Protein AF-A0A843EPX3-F1 (afdb_monomer)

Radius of gyration: 26.05 Å; Cα contacts (8 Å, |Δi|>4): 616; chains: 1; bounding box: 85×59×82 Å

Solvent-accessible surface area (backbone atoms only — not comparable to full-atom values): 20727 Å² total; per-residue (Å²): 136,85,63,71,72,57,60,55,54,51,54,54,52,54,56,50,52,57,52,54,56,54,53,55,53,53,50,57,56,46,57,57,50,53,59,60,54,66,73,69,65,86,78,74,81,94,79,85,84,82,74,83,90,87,85,84,89,79,93,76,90,78,86,88,81,89,80,85,94,83,79,76,95,68,82,78,74,83,74,76,53,35,55,65,48,80,72,44,77,45,78,81,47,105,50,37,37,38,38,33,73,46,58,82,49,70,61,50,38,24,30,30,55,82,57,50,87,51,47,95,88,37,51,69,66,85,65,71,44,78,43,49,62,75,41,26,39,19,35,32,29,32,29,79,88,65,38,56,28,71,74,43,68,46,70,63,60,74,37,70,61,100,44,30,39,29,35,55,35,64,33,29,28,78,85,40,84,53,22,40,34,37,36,26,32,41,38,70,90,36,41,65,51,38,50,20,38,54,51,36,44,66,73,39,28,89,77,35,73,27,17,36,38,40,38,41,39,44,62,75,42,57,75,91,37,68,72,56,20,33,50,50,17,32,53,50,43,32,73,46,42,65,77,49,52,66,78,63,54,40,68,38,33,37,42,54,46,47,35,69,21,67,83,70,70,44,95,55,54,32,27,38,28,71,62,41,53,90,86,34,86,89,33,62,55,54,73,64,44,52,53,51,37,52,50,50,50,58,49,30,36,71,60,32,72,86,42,41,84,49,76,71,87,81,70,74,63,44,70,44,44,52,40,60,46,20,47,70,59,35,31,30,34,37,39,38,31,40,61,84,53,51,70,70,55,35,32,53,51,28,44,46,49,54,54,19,64,56,64,53,62,89,71,131

Sequence (364 aa):
MFNKKYFVLILIILSLFCLIASVSAANSDLDDNLNKLSANESSVQSSHPIEKDTNQVDNASAANQNADDNSKNSGAVIRKAPKVWINKMVEKSDKKLVIKLKSDQKGKIYYSTNGKKPTVNSKKYTSPITLTSNKVLKFFAVSKDGSKSKVHTYKRILGKTSKGYVEKLYFGNLSSTKTIALIVGVHVQESGMHQAIHKGLVKKNKDLNRKFVLYYIHVLKDTGSYSKSRMNGQILGNKCIIKDIAKEKPEITTDIHETSYKISGYKYPRFIHMISNKHIKSVKISKQDHKKSSLYLKRLLKLAPHIHRYDPQLGSSPAYITVPIANKGMVSYIYETESNYSQKTKQSYADKYIKALDKVSLSI

Mean predicted aligned error: 12.61 Å

Nearest PDB structures (foldseek):
  8ayr-assembly2_B  TM=8.885E-01  e=1.586E-02  Akkermansia muciniphila
  6q63-assembly3_C  TM=6.814E-01  e=4.080E-03  Bacteroides thetaiotaomicron
  3fha-assembly2_C  TM=4.706E-01  e=4.591E-01  Glutamicibacter protophormiae
  3trd-assembly1_A  TM=3.922E-01  e=1.329E-01  Coxiella burnetii
  3g02-assembly1_A  TM=2.455E-01  e=5.167E-01  Aspergillus niger

pLDDT: mean 81.35, std 24.67, range [24.91, 98.75]

Structure (mmCIF, N/CA/C/O backbone):
data_AF-A0A843EPX3-F1
#
_entry.id   AF-A0A843EPX3-F1
#
loop_
_atom_site.group_PDB
_atom_site.id
_atom_site.type_symbol
_atom_site.label_atom_id
_atom_site.label_alt_id
_atom_site.label_comp_id
_atom_site.label_asym_id
_atom_site.label_entity_id
_atom_site.label_seq_id
_atom_site.pdbx_PDB_ins_code
_atom_site.Cartn_x
_atom_site.Cartn_y
_atom_site.Cartn_z
_atom_site.occupancy
_atom_site.B_iso_or_equiv
_atom_site.auth_seq_id
_atom_site.auth_comp_id
_atom_site.auth_asym_id
_atom_site.auth_atom_id
_atom_site.pdbx_PDB_model_num
ATOM 1 N N . MET A 1 1 ? 61.639 -11.414 -4.345 1.00 42.56 1 MET A N 1
ATOM 2 C CA . MET A 1 1 ? 60.575 -10.456 -4.731 1.00 42.56 1 MET A CA 1
ATOM 3 C C . MET A 1 1 ? 59.252 -11.204 -4.874 1.00 42.56 1 MET A C 1
ATOM 5 O O . MET A 1 1 ? 59.044 -11.872 -5.877 1.00 42.56 1 MET A O 1
ATOM 9 N N . PHE A 1 2 ? 58.380 -11.146 -3.863 1.00 40.25 2 PHE A N 1
ATOM 10 C CA . PHE A 1 2 ? 57.038 -11.737 -3.939 1.00 40.25 2 PHE A CA 1
ATOM 11 C C . PHE A 1 2 ? 56.123 -10.842 -4.783 1.00 40.25 2 PHE A C 1
ATOM 13 O O . PHE A 1 2 ? 55.998 -9.640 -4.546 1.00 40.25 2 PHE A O 1
ATOM 20 N N . ASN A 1 3 ? 55.528 -11.424 -5.819 1.00 46.34 3 ASN A N 1
ATOM 21 C CA . ASN A 1 3 ? 54.855 -10.697 -6.886 1.00 46.34 3 ASN A CA 1
ATOM 22 C C . ASN A 1 3 ? 53.444 -10.257 -6.433 1.00 46.34 3 ASN A C 1
ATOM 24 O O . ASN A 1 3 ? 52.543 -11.084 -6.287 1.00 46.34 3 ASN A O 1
ATOM 28 N N . LYS A 1 4 ? 53.252 -8.945 -6.201 1.00 45.47 4 LYS A N 1
ATOM 29 C CA . LYS A 1 4 ? 52.030 -8.313 -5.639 1.00 45.47 4 LYS A CA 1
ATOM 30 C C . LYS A 1 4 ? 50.716 -8.708 -6.336 1.00 45.47 4 LYS A C 1
ATOM 32 O O . LYS A 1 4 ? 49.659 -8.619 -5.719 1.00 45.47 4 LYS A O 1
ATOM 37 N N . LYS A 1 5 ? 50.759 -9.179 -7.588 1.00 45.09 5 LYS A N 1
ATOM 38 C CA . LYS A 1 5 ? 49.570 -9.631 -8.334 1.00 45.09 5 LYS A CA 1
ATOM 39 C C . LYS A 1 5 ? 48.966 -10.938 -7.794 1.00 45.09 5 LYS A C 1
ATOM 41 O O . LYS A 1 5 ? 47.749 -11.090 -7.837 1.00 45.09 5 LYS A O 1
ATOM 46 N N . TYR A 1 6 ? 49.773 -11.837 -7.226 1.00 46.19 6 TYR A N 1
ATOM 47 C CA . TYR A 1 6 ? 49.281 -13.114 -6.686 1.00 46.19 6 TYR A CA 1
ATOM 48 C C . TYR A 1 6 ? 48.637 -12.964 -5.300 1.00 46.19 6 TYR A C 1
ATOM 50 O O . TYR A 1 6 ? 47.689 -13.675 -4.981 1.00 46.19 6 TYR A O 1
ATOM 58 N N . PHE A 1 7 ? 49.072 -11.979 -4.509 1.00 46.31 7 PHE A N 1
ATOM 59 C CA . PHE A 1 7 ? 48.503 -11.700 -3.187 1.00 46.31 7 PHE A CA 1
ATOM 60 C C . PHE A 1 7 ? 47.069 -11.141 -3.270 1.00 46.31 7 PHE A C 1
ATOM 62 O O . PHE A 1 7 ? 46.201 -11.517 -2.486 1.00 46.31 7 PHE A O 1
ATOM 69 N N . VAL A 1 8 ? 46.788 -10.305 -4.278 1.00 51.31 8 VAL A N 1
ATOM 70 C CA . VAL A 1 8 ? 45.439 -9.761 -4.525 1.00 51.31 8 VAL A CA 1
ATOM 71 C C . VAL A 1 8 ? 44.481 -10.844 -5.038 1.00 51.31 8 VAL A C 1
ATOM 73 O O . VAL A 1 8 ? 43.319 -10.868 -4.640 1.00 51.31 8 VAL A O 1
ATOM 76 N N . LEU A 1 9 ? 44.962 -11.785 -5.858 1.00 40.22 9 LEU A N 1
ATOM 77 C CA . LEU A 1 9 ? 44.140 -12.887 -6.370 1.00 40.22 9 LEU A CA 1
ATOM 78 C C . LEU A 1 9 ? 43.744 -13.879 -5.258 1.00 40.22 9 LEU A C 1
ATOM 80 O O . LEU A 1 9 ? 42.599 -14.322 -5.212 1.00 40.22 9 LEU A O 1
ATOM 84 N N . ILE A 1 10 ? 44.650 -14.159 -4.313 1.00 46.56 10 ILE A N 1
ATOM 85 C CA . ILE A 1 10 ? 44.381 -15.028 -3.153 1.00 46.56 10 ILE A CA 1
ATOM 86 C C . ILE A 1 10 ? 43.366 -14.384 -2.188 1.00 46.56 10 ILE A C 1
ATOM 88 O O . ILE A 1 10 ? 42.479 -15.075 -1.690 1.00 46.56 10 ILE A O 1
ATOM 92 N N . LEU A 1 11 ? 43.408 -13.060 -1.990 1.00 41.56 11 LEU A N 1
ATOM 93 C CA . LEU A 1 11 ? 42.421 -12.329 -1.175 1.00 41.56 11 LEU A CA 1
ATOM 94 C C . LEU A 1 11 ? 41.017 -12.286 -1.814 1.00 41.56 11 LEU A C 1
ATOM 96 O O . LEU A 1 11 ? 40.003 -12.339 -1.110 1.00 41.56 11 LEU A O 1
ATOM 100 N N . ILE A 1 12 ? 40.931 -12.241 -3.147 1.00 47.97 12 ILE A N 1
ATOM 101 C CA . ILE A 1 12 ? 39.651 -12.308 -3.872 1.00 47.97 12 ILE A CA 1
ATOM 102 C C . ILE A 1 12 ? 39.055 -13.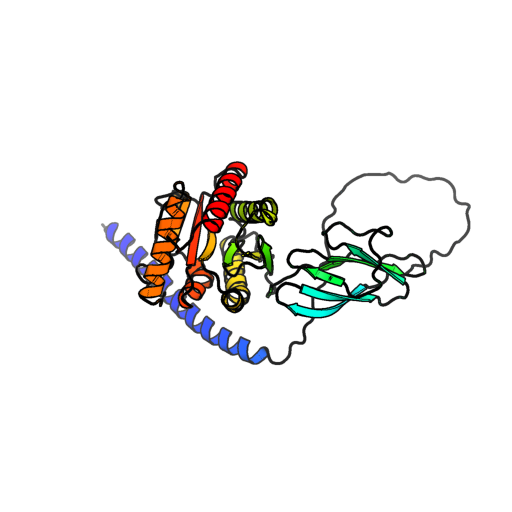725 -3.800 1.00 47.97 12 ILE A C 1
ATOM 104 O O . ILE A 1 12 ? 37.850 -13.872 -3.610 1.00 47.97 12 ILE A O 1
ATOM 108 N N . ILE A 1 13 ? 39.880 -14.775 -3.864 1.00 43.47 13 ILE A N 1
ATOM 109 C CA . ILE A 1 13 ? 39.411 -16.166 -3.750 1.00 43.47 13 ILE A CA 1
ATOM 110 C C . ILE A 1 13 ? 38.980 -16.499 -2.307 1.00 43.47 13 ILE A C 1
ATOM 112 O O . ILE A 1 13 ? 37.937 -17.130 -2.124 1.00 43.47 13 ILE A O 1
ATOM 116 N N . LEU A 1 14 ? 39.689 -16.010 -1.278 1.00 36.47 14 LEU A N 1
ATOM 117 C CA . LEU A 1 14 ? 39.287 -16.196 0.128 1.00 36.47 14 LEU A CA 1
ATOM 118 C C . LEU A 1 14 ? 37.977 -15.463 0.478 1.00 36.47 14 LEU A C 1
ATOM 120 O O . LEU A 1 14 ? 37.147 -16.002 1.210 1.00 36.47 14 LEU A O 1
ATOM 124 N N . SER A 1 15 ? 37.748 -14.262 -0.067 1.00 42.84 15 SER A N 1
ATOM 125 C CA . SER A 1 15 ? 36.490 -13.525 0.150 1.00 42.84 15 SER A CA 1
ATOM 126 C C . SER A 1 15 ? 35.296 -14.144 -0.589 1.00 42.84 15 SER A C 1
ATOM 128 O O . SER A 1 15 ? 34.176 -14.105 -0.075 1.00 42.84 15 SER A O 1
ATOM 130 N N . LEU A 1 16 ? 35.527 -14.794 -1.736 1.00 35.41 16 LEU A N 1
ATOM 131 C CA . LEU A 1 16 ? 34.498 -15.539 -2.465 1.00 35.41 16 LEU A CA 1
ATOM 132 C C . LEU A 1 16 ? 34.124 -16.856 -1.754 1.00 35.41 16 LEU A C 1
ATOM 134 O O . LEU A 1 16 ? 32.944 -17.201 -1.704 1.00 35.41 16 LEU A O 1
ATOM 138 N N . PHE A 1 17 ? 35.085 -17.546 -1.125 1.00 36.53 17 PHE A N 1
ATOM 139 C CA . PHE A 1 17 ? 34.820 -18.754 -0.324 1.00 36.53 17 PHE A CA 1
ATOM 140 C C . PHE A 1 17 ? 34.057 -18.461 0.982 1.00 36.53 17 PHE A C 1
ATOM 142 O O . PHE A 1 17 ? 33.136 -19.205 1.327 1.00 36.53 17 PHE A O 1
ATOM 149 N N . CYS A 1 18 ? 34.336 -17.338 1.658 1.00 37.22 18 CYS A N 1
ATOM 150 C CA . CYS A 1 18 ? 33.543 -16.897 2.817 1.00 37.22 18 CYS A CA 1
ATOM 151 C C . CYS A 1 18 ? 32.085 -16.551 2.459 1.00 37.22 18 CYS A C 1
ATOM 153 O O . CYS A 1 18 ? 31.189 -16.715 3.292 1.00 37.22 18 CYS A O 1
ATOM 155 N N . LEU A 1 19 ? 31.818 -16.113 1.222 1.00 34.09 19 LEU A N 1
ATOM 156 C CA . LEU A 1 19 ? 30.465 -15.801 0.751 1.00 34.09 19 LEU A CA 1
ATOM 157 C C . LEU A 1 19 ? 29.644 -17.067 0.441 1.00 34.09 19 LEU A C 1
ATOM 159 O O . LEU A 1 19 ? 28.440 -17.097 0.676 1.00 34.09 19 LEU A O 1
ATOM 163 N N . ILE A 1 20 ? 30.283 -18.130 -0.054 1.00 35.62 20 ILE A N 1
ATOM 164 C CA . ILE A 1 20 ? 29.594 -19.387 -0.394 1.00 35.62 20 ILE A CA 1
ATOM 165 C C . ILE A 1 20 ? 29.251 -20.183 0.878 1.00 35.62 20 ILE A C 1
ATOM 167 O O . ILE A 1 20 ? 28.140 -20.706 0.991 1.00 35.62 20 ILE A O 1
ATOM 171 N N . ALA A 1 21 ? 30.142 -20.200 1.877 1.00 34.62 21 ALA A N 1
ATOM 172 C CA . ALA A 1 21 ? 29.886 -20.867 3.158 1.00 34.62 21 ALA A CA 1
ATOM 173 C C . ALA A 1 21 ? 28.748 -20.204 3.964 1.00 34.62 21 ALA A C 1
ATOM 175 O O . ALA A 1 21 ? 27.940 -20.894 4.585 1.00 34.62 21 ALA A O 1
ATOM 176 N N . SER A 1 22 ? 28.620 -18.873 3.900 1.00 37.53 22 SER A N 1
ATOM 177 C CA . SER A 1 22 ? 27.552 -18.134 4.593 1.00 37.53 22 SER A CA 1
ATOM 178 C C . SER A 1 22 ? 26.183 -18.236 3.901 1.00 37.53 22 SER A C 1
ATOM 180 O O . SER A 1 22 ? 25.159 -18.206 4.580 1.00 37.53 22 SER A O 1
ATOM 182 N N . VAL A 1 23 ? 26.136 -18.441 2.578 1.00 36.12 23 VAL A N 1
ATOM 183 C CA . VAL A 1 23 ? 24.883 -18.718 1.846 1.00 36.12 23 VAL A CA 1
ATOM 184 C C . VAL A 1 23 ? 24.379 -20.145 2.101 1.00 36.12 23 VAL A C 1
ATOM 186 O O . VAL A 1 23 ? 23.172 -20.347 2.224 1.00 36.12 23 VAL A O 1
ATOM 189 N N . SER A 1 24 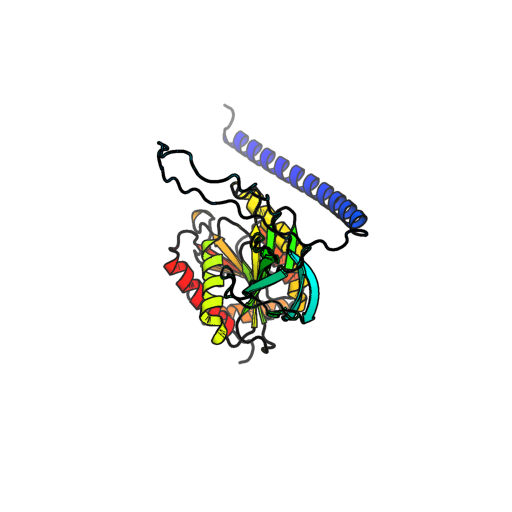? 25.278 -21.128 2.234 1.00 35.56 24 SER A N 1
ATOM 190 C CA . SER A 1 24 ? 24.889 -22.514 2.535 1.00 35.56 24 SER A CA 1
ATOM 191 C C . SER A 1 24 ? 24.347 -22.674 3.961 1.00 35.56 24 SER A C 1
ATOM 193 O O . SER A 1 24 ? 23.340 -23.352 4.140 1.00 35.56 24 SER A O 1
ATOM 195 N N . ALA A 1 25 ? 24.958 -22.011 4.951 1.00 35.84 25 ALA A N 1
ATOM 196 C CA . ALA A 1 25 ? 24.476 -22.021 6.337 1.00 35.84 25 ALA A CA 1
ATOM 197 C C . ALA A 1 25 ? 23.148 -21.254 6.507 1.00 35.84 25 ALA A C 1
ATOM 199 O O . ALA A 1 25 ? 22.253 -21.699 7.220 1.00 35.84 25 ALA A O 1
ATOM 200 N N . ALA A 1 26 ? 22.966 -20.139 5.786 1.00 38.50 26 ALA A N 1
ATOM 201 C CA . ALA A 1 26 ? 21.712 -19.386 5.819 1.00 38.50 26 ALA A CA 1
ATOM 202 C C . ALA A 1 26 ? 20.521 -20.176 5.242 1.00 38.50 26 ALA A C 1
ATOM 204 O O . ALA A 1 26 ? 19.400 -19.997 5.712 1.00 38.50 26 ALA A O 1
ATOM 205 N N . ASN A 1 27 ? 20.746 -21.046 4.249 1.00 35.03 27 ASN A N 1
ATOM 206 C CA . ASN A 1 27 ? 19.690 -21.880 3.666 1.00 35.03 27 ASN A CA 1
ATOM 207 C C . ASN A 1 27 ? 19.286 -23.054 4.575 1.00 35.03 27 ASN A C 1
ATOM 209 O O . ASN A 1 27 ? 18.093 -23.324 4.683 1.00 35.03 27 ASN A O 1
ATOM 213 N N . SER A 1 28 ? 20.229 -23.702 5.272 1.00 35.81 28 SER A N 1
ATOM 214 C CA . SER A 1 28 ? 19.892 -24.754 6.248 1.00 35.81 28 SER A CA 1
ATOM 215 C C . SER A 1 28 ? 19.152 -24.194 7.468 1.00 35.81 28 SER A C 1
ATOM 217 O O . SER A 1 28 ? 18.178 -24.788 7.923 1.00 35.81 28 SER A O 1
ATOM 219 N N . ASP A 1 29 ? 19.527 -22.997 7.931 1.00 36.25 29 ASP A N 1
ATOM 220 C CA . ASP A 1 29 ? 18.834 -22.313 9.032 1.00 36.25 29 ASP A CA 1
ATOM 221 C C . ASP A 1 29 ? 17.443 -21.782 8.632 1.00 36.25 29 ASP A C 1
ATOM 223 O O . ASP A 1 29 ? 16.583 -21.568 9.493 1.00 36.25 29 ASP A O 1
ATOM 227 N N . LEU A 1 30 ? 17.198 -21.545 7.336 1.00 39.75 30 LEU A N 1
ATOM 228 C CA . LEU A 1 30 ? 15.897 -21.124 6.802 1.00 39.75 30 LEU A CA 1
ATOM 229 C C . LEU A 1 30 ? 14.885 -22.276 6.814 1.00 39.75 30 LEU A C 1
ATOM 231 O O . LEU A 1 30 ? 13.760 -22.071 7.275 1.00 39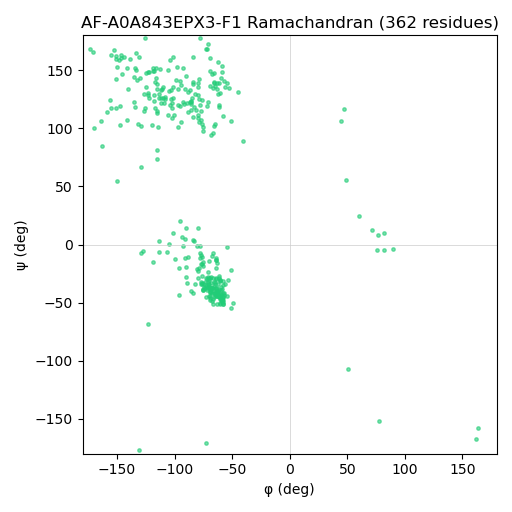.75 30 LEU A O 1
ATOM 235 N N . ASP A 1 31 ? 15.281 -23.471 6.372 1.00 37.09 31 ASP A N 1
ATOM 236 C CA . ASP A 1 31 ? 14.387 -24.635 6.315 1.00 37.09 31 ASP A CA 1
ATOM 237 C C . ASP A 1 31 ? 14.022 -25.151 7.723 1.00 37.09 31 ASP A C 1
ATOM 239 O O . ASP A 1 31 ? 12.849 -25.431 7.999 1.00 37.09 31 ASP A O 1
ATOM 243 N N . ASP A 1 32 ? 14.971 -25.145 8.666 1.00 34.81 32 ASP A N 1
ATOM 244 C CA . ASP A 1 32 ? 14.719 -25.539 10.061 1.00 34.81 32 ASP A CA 1
ATOM 245 C C . ASP A 1 32 ? 13.850 -24.528 10.831 1.00 34.81 32 ASP A C 1
ATOM 247 O O . ASP A 1 32 ? 13.010 -24.914 11.657 1.00 34.81 32 ASP A O 1
ATOM 251 N N . ASN A 1 33 ? 13.982 -23.226 10.548 1.00 36.16 33 ASN A N 1
ATOM 252 C CA . ASN A 1 33 ? 13.126 -22.204 11.161 1.00 36.16 33 ASN A CA 1
ATOM 253 C C . ASN A 1 33 ? 11.714 -22.166 10.558 1.00 36.16 33 ASN A C 1
ATOM 255 O O . ASN A 1 33 ? 10.755 -21.896 11.288 1.00 36.16 33 ASN A O 1
ATOM 259 N N . LEU A 1 34 ? 11.551 -22.458 9.261 1.00 34.31 34 LEU A N 1
ATOM 260 C CA . LEU A 1 34 ? 10.230 -22.562 8.629 1.00 34.31 34 LEU A CA 1
ATOM 261 C C . LEU A 1 34 ? 9.414 -23.733 9.202 1.00 34.31 34 LEU A C 1
ATOM 263 O O . LEU A 1 34 ? 8.233 -23.545 9.506 1.00 34.31 34 LEU A O 1
ATOM 267 N N . ASN A 1 35 ? 10.050 -24.886 9.436 1.00 32.72 35 ASN A N 1
ATOM 268 C CA . ASN A 1 35 ? 9.392 -26.072 10.000 1.00 32.72 35 ASN A CA 1
ATOM 269 C C . ASN A 1 35 ? 9.033 -25.916 11.492 1.00 32.72 35 ASN A C 1
ATOM 271 O O . ASN A 1 35 ? 7.978 -26.380 11.932 1.00 32.72 35 ASN A O 1
ATOM 275 N N . LYS A 1 36 ? 9.846 -25.195 12.280 1.00 33.25 36 LYS A N 1
ATOM 276 C CA . LYS A 1 36 ? 9.526 -24.885 13.690 1.00 33.25 36 LYS A CA 1
ATOM 277 C C . LYS A 1 36 ? 8.415 -23.840 13.849 1.00 33.25 36 LYS A C 1
ATOM 279 O O . LYS A 1 36 ? 7.682 -23.876 14.837 1.00 33.25 36 LYS A O 1
ATOM 284 N N . LEU A 1 37 ? 8.248 -22.926 12.890 1.00 36.22 37 LEU A N 1
ATOM 285 C CA . LEU A 1 37 ? 7.183 -21.913 12.917 1.00 36.22 37 LEU A CA 1
ATOM 286 C C . LEU A 1 37 ? 5.809 -22.478 12.524 1.00 36.22 37 LEU A C 1
ATOM 288 O O . LEU A 1 37 ? 4.806 -22.027 13.075 1.00 36.22 37 LEU A O 1
ATOM 292 N N . SER A 1 38 ? 5.738 -23.475 11.633 1.00 33.12 38 SER A N 1
ATOM 293 C CA . SER A 1 38 ? 4.464 -24.110 11.254 1.00 33.12 38 SER A CA 1
ATOM 294 C C . SER A 1 38 ? 3.850 -24.966 12.364 1.00 33.12 38 SER A C 1
ATOM 296 O O . SER A 1 38 ? 2.628 -25.072 12.434 1.00 33.12 38 SER A O 1
ATOM 298 N N . ALA A 1 39 ? 4.668 -25.540 13.253 1.00 29.33 39 ALA A N 1
ATOM 299 C CA . ALA A 1 39 ? 4.191 -26.392 14.347 1.00 29.33 39 ALA A CA 1
ATOM 300 C C . ALA A 1 39 ? 3.548 -25.608 15.513 1.00 29.33 39 ALA A C 1
ATOM 302 O O . ALA A 1 39 ? 2.785 -26.183 16.283 1.00 29.33 39 ALA A O 1
ATOM 303 N N . ASN A 1 40 ? 3.808 -24.298 15.627 1.00 29.03 40 ASN A N 1
ATOM 304 C CA . ASN A 1 40 ? 3.375 -23.465 16.760 1.00 29.03 40 ASN A CA 1
ATOM 305 C C . ASN A 1 40 ? 2.179 -22.531 16.455 1.00 29.03 40 ASN A C 1
ATOM 307 O O . ASN A 1 40 ? 1.756 -21.773 17.327 1.00 29.03 40 ASN A O 1
ATOM 311 N N . GLU A 1 41 ? 1.621 -22.545 15.235 1.00 35.38 41 GLU A N 1
ATOM 312 C CA . GLU A 1 41 ? 0.504 -21.658 14.837 1.00 35.38 41 GLU A CA 1
ATOM 313 C C . GLU A 1 41 ? -0.905 -22.254 15.071 1.00 35.38 41 GLU A C 1
ATOM 315 O O . GLU A 1 41 ? -1.901 -21.598 14.763 1.00 35.38 41 GLU A O 1
ATOM 320 N N . SER A 1 42 ? -1.041 -23.442 15.677 1.00 26.41 42 SER A N 1
ATOM 321 C CA . SER A 1 42 ? -2.357 -24.056 15.941 1.00 26.41 42 SER A CA 1
ATOM 322 C C . SER A 1 42 ? -3.124 -23.477 17.145 1.00 26.41 42 SER A C 1
ATOM 324 O O . SER A 1 42 ? -4.268 -23.868 17.369 1.00 26.41 42 SER A O 1
ATOM 326 N N . SER A 1 43 ? -2.582 -22.506 17.897 1.00 27.20 43 SER A N 1
ATOM 327 C CA . SER A 1 43 ? -3.255 -22.007 19.113 1.00 27.20 43 SER A CA 1
ATOM 328 C C . SER A 1 43 ? -3.001 -20.533 19.476 1.00 27.20 43 SER A C 1
ATOM 330 O O . SER A 1 43 ? -2.610 -20.234 20.605 1.00 27.20 43 SER A O 1
ATOM 332 N N . VAL A 1 44 ? -3.250 -19.566 18.577 1.00 26.09 44 VAL A N 1
ATOM 333 C CA . VAL A 1 44 ? -3.262 -18.138 18.977 1.00 26.09 44 VAL A CA 1
ATOM 334 C C . VAL A 1 44 ? -4.521 -17.407 18.510 1.00 26.09 44 VAL A C 1
ATOM 336 O O . VAL A 1 44 ? -4.671 -16.976 17.369 1.00 26.09 44 VAL A O 1
ATOM 339 N N . GLN A 1 45 ? -5.422 -17.232 19.472 1.00 24.91 45 GLN A N 1
ATOM 340 C CA . GLN A 1 45 ? -6.668 -16.478 19.404 1.00 24.91 45 GLN A CA 1
ATOM 341 C C . GLN A 1 45 ? -6.390 -14.969 19.239 1.00 24.91 45 GLN A C 1
ATOM 343 O O . GLN A 1 45 ? -5.528 -14.383 19.896 1.00 24.91 45 GLN A O 1
ATOM 348 N N . SER A 1 46 ? -7.123 -14.324 18.330 1.00 26.84 46 SER A N 1
ATOM 349 C CA . SER A 1 46 ? -6.869 -12.962 17.849 1.00 26.84 46 SER A CA 1
ATOM 350 C C . SER A 1 46 ? -7.019 -11.877 18.931 1.00 26.84 46 SER A C 1
ATOM 352 O O . SER A 1 46 ? -8.133 -11.436 19.226 1.00 26.84 46 SER A O 1
ATOM 354 N N . SER A 1 47 ? -5.905 -11.355 19.447 1.00 26.34 47 SER A N 1
ATOM 355 C CA . SER A 1 47 ? -5.864 -10.133 20.264 1.00 26.34 47 SER A CA 1
ATOM 356 C C . SER A 1 47 ? -5.205 -8.969 19.496 1.00 26.34 47 SER A C 1
ATOM 358 O O . SER A 1 47 ? -4.079 -9.040 18.992 1.00 26.34 47 SER A O 1
ATOM 360 N N . HIS A 1 48 ? -5.961 -7.877 19.337 1.00 35.62 48 HIS A N 1
ATOM 361 C CA . HIS A 1 48 ? -5.557 -6.650 18.636 1.00 35.62 48 HIS A CA 1
ATOM 362 C C . HIS A 1 48 ? -4.916 -5.650 19.623 1.00 35.62 48 HIS A C 1
ATOM 364 O O . HIS A 1 48 ? -5.505 -5.435 20.682 1.00 35.62 48 HIS A O 1
ATOM 370 N N . PRO A 1 49 ? -3.768 -4.999 19.331 1.00 33.78 49 PRO A N 1
ATOM 371 C CA . PRO A 1 49 ? -3.104 -4.125 20.294 1.00 33.78 49 PRO A CA 1
ATOM 372 C C . PRO A 1 49 ? -3.585 -2.678 20.205 1.00 33.78 49 PRO A C 1
ATOM 374 O O . PRO A 1 49 ? -3.843 -2.140 19.130 1.00 33.78 49 PRO A O 1
ATOM 377 N N . ILE A 1 50 ? -3.624 -2.066 21.381 1.00 29.81 50 ILE A N 1
ATOM 378 C CA . ILE A 1 50 ? -3.804 -0.647 21.664 1.00 29.81 50 ILE A CA 1
ATOM 379 C C . ILE A 1 50 ? -2.408 -0.011 21.690 1.00 29.81 50 ILE A C 1
ATOM 381 O O . ILE A 1 50 ? -1.575 -0.431 22.490 1.00 29.81 50 ILE A O 1
ATOM 385 N N . GLU A 1 51 ? -2.142 0.990 20.853 1.00 31.84 51 GLU A N 1
ATOM 386 C CA . GLU A 1 51 ? -0.865 1.717 20.871 1.00 31.84 51 GLU A CA 1
ATOM 387 C C . GLU A 1 51 ? -0.908 2.878 21.885 1.00 31.84 51 GLU A C 1
ATOM 389 O O . GLU A 1 51 ? -1.888 3.627 21.947 1.00 31.84 51 GLU A O 1
ATOM 394 N N . LYS A 1 52 ? 0.142 2.991 22.713 1.00 25.84 52 LYS A N 1
ATOM 395 C CA . LYS A 1 52 ? 0.403 4.126 23.611 1.00 25.84 52 LYS A CA 1
ATOM 396 C C . LYS A 1 52 ? 1.294 5.116 22.862 1.00 25.84 52 LYS A C 1
ATOM 398 O O . LYS A 1 52 ? 2.387 4.744 22.457 1.00 25.84 52 LYS A O 1
ATOM 403 N N . ASP A 1 53 ? 0.832 6.351 22.722 1.00 28.66 53 ASP A N 1
ATOM 404 C CA . ASP A 1 53 ? 1.603 7.445 22.129 1.00 28.66 53 ASP A CA 1
ATOM 405 C C . ASP A 1 53 ? 2.472 8.091 23.224 1.00 28.66 53 ASP A C 1
ATOM 407 O O . ASP A 1 53 ? 1.943 8.605 24.214 1.00 28.66 53 ASP A O 1
ATOM 411 N N . THR A 1 54 ? 3.795 8.011 23.089 1.00 27.67 54 THR A N 1
ATOM 412 C CA . THR A 1 54 ? 4.767 8.766 23.891 1.00 27.67 54 THR A CA 1
ATOM 413 C C . THR A 1 54 ? 5.487 9.717 22.957 1.00 27.67 54 THR A C 1
ATOM 415 O O . THR A 1 54 ? 6.361 9.276 22.219 1.00 27.67 54 THR A O 1
ATOM 418 N N . ASN A 1 55 ? 5.089 10.987 22.979 1.00 27.00 55 ASN A N 1
ATOM 419 C CA . ASN A 1 55 ? 5.902 12.141 22.600 1.00 27.00 55 ASN A CA 1
ATOM 420 C C . ASN A 1 55 ? 5.147 13.413 23.004 1.00 27.00 55 ASN A C 1
ATOM 422 O O . ASN A 1 55 ? 4.224 13.839 22.313 1.00 27.00 55 ASN A O 1
ATOM 426 N N . GLN A 1 56 ? 5.538 14.009 24.129 1.00 26.91 56 GLN A N 1
ATOM 427 C CA . GLN A 1 56 ? 5.337 15.434 24.361 1.00 26.91 56 GLN A CA 1
ATOM 428 C C . GLN A 1 56 ? 6.505 15.940 25.211 1.00 26.91 56 GLN A C 1
ATOM 430 O O . GLN A 1 56 ? 6.585 15.663 26.405 1.00 26.91 56 GLN A O 1
ATOM 435 N N . VAL A 1 57 ? 7.440 16.613 24.545 1.00 28.84 57 VAL A N 1
ATOM 436 C CA . VAL A 1 57 ? 8.406 17.516 25.163 1.00 28.84 57 VAL A CA 1
ATOM 437 C C . VAL A 1 57 ? 7.839 18.896 24.898 1.00 28.84 57 VAL A C 1
ATOM 439 O O . VAL A 1 57 ? 7.792 19.290 23.743 1.00 28.84 57 VAL A O 1
ATOM 442 N N . ASP A 1 58 ? 7.394 19.580 25.944 1.00 28.12 58 ASP A N 1
ATOM 443 C CA . ASP A 1 58 ? 7.246 21.032 25.954 1.00 28.12 58 ASP A CA 1
ATOM 444 C C . ASP A 1 58 ? 7.672 21.503 27.348 1.00 28.12 58 ASP A C 1
ATOM 446 O O . ASP A 1 58 ? 6.997 21.259 28.348 1.00 28.12 58 ASP A O 1
ATOM 450 N N . ASN A 1 59 ? 8.850 22.124 27.395 1.00 28.45 59 ASN A N 1
ATOM 451 C CA . ASN A 1 59 ? 9.322 22.927 28.513 1.00 28.45 59 ASN A CA 1
ATOM 452 C C . ASN A 1 59 ? 8.509 24.225 28.545 1.00 28.45 59 ASN A C 1
ATOM 454 O O . ASN A 1 59 ? 8.558 24.997 27.590 1.00 28.45 59 ASN A O 1
ATOM 458 N N . ALA A 1 60 ? 7.847 24.505 29.662 1.00 27.00 60 ALA A N 1
ATOM 459 C CA . ALA A 1 60 ? 7.558 25.869 30.080 1.00 27.00 60 ALA A CA 1
ATOM 460 C C . ALA A 1 60 ? 7.487 25.916 31.609 1.00 27.00 60 ALA A C 1
ATOM 462 O O . ALA A 1 60 ? 6.668 25.257 32.245 1.00 27.00 60 ALA A O 1
ATOM 463 N N . SER A 1 61 ? 8.414 26.688 32.160 1.00 28.19 61 SER A N 1
ATOM 464 C CA . SER A 1 61 ? 8.557 27.087 33.551 1.00 28.19 61 SER A CA 1
ATOM 465 C C . SER A 1 61 ? 7.297 27.740 34.117 1.00 28.19 61 SER A C 1
ATOM 467 O O . SER A 1 61 ? 6.743 28.644 33.494 1.00 28.19 61 SER A O 1
ATOM 469 N N . ALA A 1 62 ? 6.951 27.408 35.358 1.00 26.17 62 ALA A N 1
ATOM 470 C CA . ALA A 1 62 ? 6.321 28.361 36.261 1.00 26.17 62 ALA A CA 1
ATOM 471 C C . ALA A 1 62 ? 6.771 28.059 37.691 1.00 26.17 62 ALA A C 1
ATOM 473 O O . ALA A 1 62 ? 6.601 26.950 38.198 1.00 26.17 62 ALA A O 1
ATOM 474 N N . ALA A 1 63 ? 7.415 29.061 38.280 1.00 27.56 63 ALA A N 1
ATOM 475 C CA . ALA A 1 63 ? 7.866 29.098 39.652 1.00 27.56 63 ALA A CA 1
ATOM 476 C C . ALA A 1 63 ? 6.689 28.947 40.626 1.00 27.56 63 ALA A C 1
ATOM 478 O O . ALA A 1 63 ? 5.593 29.457 40.406 1.00 27.56 63 ALA A O 1
ATOM 479 N N . ASN A 1 64 ? 6.967 28.246 41.715 1.00 28.81 64 ASN A N 1
ATOM 480 C CA . ASN A 1 64 ? 6.153 28.161 42.914 1.00 28.81 64 ASN A CA 1
ATOM 481 C C . ASN A 1 64 ? 6.529 29.329 43.833 1.00 28.81 64 ASN A C 1
ATOM 483 O O . ASN A 1 64 ? 7.703 29.368 44.179 1.00 28.81 64 ASN A O 1
ATOM 487 N N . GLN A 1 65 ? 5.590 30.203 44.233 1.00 30.30 65 GLN A N 1
ATOM 488 C CA . GLN A 1 65 ? 5.516 30.801 45.584 1.00 30.30 65 GLN A CA 1
ATOM 489 C C . GLN A 1 65 ? 4.089 31.315 45.901 1.00 30.30 65 GLN A C 1
ATOM 491 O O . GLN A 1 65 ? 3.597 32.246 45.273 1.00 30.30 65 GLN A O 1
ATOM 496 N N . ASN A 1 66 ? 3.481 30.646 46.888 1.00 30.86 66 ASN A N 1
ATOM 497 C CA . ASN A 1 66 ? 2.624 31.094 47.999 1.00 30.86 66 ASN A CA 1
ATOM 498 C C . ASN A 1 66 ? 1.459 32.081 47.778 1.00 30.86 66 ASN A C 1
ATOM 500 O O . ASN A 1 66 ? 1.656 33.273 47.568 1.00 30.86 66 ASN A O 1
ATOM 504 N N . ALA A 1 67 ? 0.246 31.583 48.043 1.00 28.88 67 ALA A N 1
ATOM 505 C CA . ALA A 1 67 ? -0.845 32.343 48.652 1.00 28.88 67 ALA A CA 1
ATOM 506 C C . ALA A 1 67 ? -1.673 31.408 49.555 1.00 28.88 67 ALA A C 1
ATOM 508 O O . ALA A 1 67 ? -1.782 30.211 49.286 1.00 28.88 67 ALA A O 1
ATOM 509 N N . ASP A 1 68 ? -2.188 31.991 50.629 1.00 33.09 68 ASP A N 1
ATOM 510 C CA . ASP A 1 68 ? -2.569 31.387 51.902 1.00 33.09 68 ASP A CA 1
ATOM 511 C C . ASP A 1 68 ? -3.623 30.269 51.890 1.00 33.09 68 ASP A C 1
ATOM 513 O O . ASP A 1 68 ? -4.572 30.227 51.104 1.00 33.09 68 ASP A O 1
ATOM 517 N N . ASP A 1 69 ? -3.435 29.379 52.863 1.00 39.22 69 ASP A N 1
ATOM 518 C CA . ASP A 1 69 ? -4.270 28.244 53.227 1.00 39.22 69 ASP A CA 1
ATOM 519 C C . ASP A 1 69 ? -5.525 28.710 53.984 1.00 39.22 69 ASP A C 1
ATOM 521 O O . ASP A 1 69 ? -5.454 29.055 55.163 1.00 39.22 69 ASP A O 1
ATOM 525 N N . ASN A 1 70 ? -6.684 28.728 53.312 1.00 38.50 70 ASN A N 1
ATOM 526 C CA . ASN A 1 70 ? -7.972 28.492 53.973 1.00 38.50 70 ASN A CA 1
ATOM 527 C C . ASN A 1 70 ? -9.094 28.148 52.972 1.00 38.50 70 ASN A C 1
ATOM 529 O O . ASN A 1 70 ? -9.869 29.008 52.555 1.00 38.50 70 ASN A O 1
ATOM 533 N N . SER A 1 71 ? -9.227 26.875 52.584 1.00 34.03 71 SER A N 1
ATOM 534 C CA . SER A 1 71 ? -10.509 26.348 52.086 1.00 34.03 71 SER A CA 1
ATOM 535 C C . SER A 1 71 ? -10.534 24.821 52.068 1.00 34.03 71 SER A C 1
ATOM 537 O O . SER A 1 71 ? -9.962 24.177 51.195 1.00 34.03 71 SER A O 1
ATOM 539 N N . LYS A 1 72 ? -11.280 24.274 53.032 1.00 37.31 72 LYS A N 1
ATOM 540 C CA . LYS A 1 72 ? -12.088 23.049 52.959 1.00 37.31 72 LYS A CA 1
ATOM 541 C C . LYS A 1 72 ? -11.429 21.839 52.291 1.00 37.31 72 LYS A C 1
ATOM 543 O O . LYS A 1 72 ? -11.429 21.676 51.075 1.00 37.31 72 LYS A O 1
ATOM 548 N N . ASN A 1 73 ? -11.065 20.897 53.155 1.00 41.41 73 ASN A N 1
ATOM 549 C CA . ASN A 1 73 ? -10.926 19.473 52.884 1.00 41.41 73 ASN A CA 1
ATOM 550 C C . ASN A 1 73 ? -12.059 18.944 51.972 1.00 41.41 73 ASN A C 1
ATOM 552 O O . ASN A 1 73 ? -13.104 18.496 52.443 1.00 41.41 73 ASN A O 1
ATOM 556 N N . SER A 1 74 ? -11.864 18.993 50.653 1.00 40.00 74 SER A N 1
ATOM 557 C CA . SER A 1 74 ? -12.568 18.129 49.715 1.00 40.00 74 SER A CA 1
ATOM 558 C C . SER A 1 74 ? -11.616 16.981 49.431 1.00 40.00 74 SER A C 1
ATOM 560 O O . SER A 1 74 ? -10.657 17.149 48.676 1.00 40.00 74 SER A O 1
ATOM 562 N N . GLY A 1 75 ? -11.841 15.831 50.068 1.00 41.66 75 GLY A N 1
ATOM 563 C CA . GLY A 1 75 ? -11.114 14.610 49.742 1.00 41.66 75 GLY A CA 1
ATOM 564 C C . GLY A 1 75 ? -11.186 14.387 48.234 1.00 41.66 75 GLY A C 1
ATOM 565 O O . GLY A 1 75 ? -12.249 14.071 47.696 1.00 41.66 75 GLY A O 1
ATOM 566 N N . ALA A 1 76 ? -10.079 14.633 47.531 1.00 52.25 76 ALA A N 1
ATOM 567 C CA . ALA A 1 76 ? -10.015 14.482 46.090 1.00 52.25 76 ALA A CA 1
ATOM 568 C C . ALA A 1 76 ? -10.176 12.992 45.781 1.00 52.25 76 ALA A C 1
ATOM 570 O O . ALA A 1 76 ? -9.230 12.212 45.867 1.00 52.25 76 ALA A O 1
ATOM 571 N N . VAL A 1 77 ? -11.404 12.578 45.465 1.00 60.44 77 VAL A N 1
ATOM 572 C CA . VAL A 1 77 ? -11.690 11.215 45.022 1.00 60.44 77 VAL A CA 1
ATOM 573 C C . VAL A 1 77 ? -10.841 10.972 43.780 1.00 60.44 77 VAL A C 1
ATOM 575 O O . VAL A 1 77 ? -11.089 11.566 42.729 1.00 60.44 77 VAL A O 1
ATOM 578 N N . ILE A 1 78 ? -9.830 10.109 43.887 1.00 66.88 78 ILE A N 1
ATOM 579 C CA . ILE A 1 78 ? -9.025 9.688 42.740 1.00 66.88 78 ILE A CA 1
ATOM 580 C C . ILE A 1 78 ? -9.933 8.838 41.846 1.00 66.88 78 ILE A C 1
ATOM 582 O O . ILE A 1 78 ? -10.119 7.639 42.058 1.00 66.88 78 ILE A O 1
ATOM 586 N N . ARG A 1 79 ? -10.560 9.473 40.852 1.00 76.06 79 ARG A N 1
ATOM 587 C CA . ARG A 1 79 ? -11.489 8.797 39.942 1.00 76.06 79 ARG A CA 1
ATOM 588 C C . ARG A 1 79 ? -10.710 8.002 38.901 1.00 76.06 79 ARG A C 1
ATOM 590 O O . ARG A 1 79 ? -9.927 8.545 38.120 1.00 76.06 79 ARG A O 1
ATOM 597 N N . LYS A 1 80 ? -10.931 6.689 38.874 1.00 89.31 80 LYS A N 1
ATOM 598 C CA . LYS A 1 80 ? -10.280 5.785 37.922 1.00 89.31 80 LYS A CA 1
ATOM 599 C C . LYS A 1 80 ? -10.844 5.997 36.518 1.00 89.31 80 LYS A C 1
ATOM 601 O O . LYS A 1 80 ? -12.019 5.734 36.278 1.00 89.31 80 LYS A O 1
ATOM 606 N N . ALA A 1 81 ? -9.987 6.386 35.576 1.00 93.38 81 ALA A N 1
ATOM 607 C CA . ALA A 1 81 ? -10.370 6.546 34.175 1.00 93.38 81 ALA A CA 1
ATOM 608 C C . ALA A 1 81 ? -10.955 5.246 33.573 1.00 93.38 81 ALA A C 1
ATOM 610 O O . ALA A 1 81 ? -10.411 4.163 33.831 1.00 93.38 81 ALA A O 1
ATOM 611 N N . PRO A 1 82 ? -12.007 5.335 32.736 1.00 96.44 82 PRO A N 1
ATOM 612 C CA . PRO A 1 82 ? -12.570 4.170 32.063 1.00 96.44 82 PRO A CA 1
ATOM 613 C C . PRO A 1 82 ? -11.575 3.561 31.066 1.00 96.44 82 PRO A C 1
ATOM 615 O O . PRO A 1 82 ? -10.796 4.271 30.421 1.00 96.44 82 PRO A O 1
ATOM 618 N N . LYS A 1 83 ? -11.630 2.241 30.886 1.00 96.56 83 LYS A N 1
ATOM 619 C CA . LYS A 1 83 ? -10.982 1.529 29.779 1.00 96.56 83 LYS A CA 1
ATOM 620 C C . LYS A 1 83 ? -11.987 1.354 28.649 1.00 96.56 83 LYS A C 1
ATOM 622 O O . LYS A 1 83 ? -13.128 0.964 28.871 1.00 96.56 83 LYS A O 1
ATOM 627 N N . VAL A 1 84 ? -11.545 1.582 27.416 1.00 97.44 84 VAL A N 1
ATOM 628 C CA . VAL A 1 84 ? -12.367 1.419 26.213 1.00 97.44 84 VAL A CA 1
ATOM 629 C C . VAL A 1 84 ? -11.604 0.623 25.161 1.00 97.44 84 VAL A C 1
ATOM 631 O O . VAL A 1 84 ? -10.392 0.771 25.019 1.00 97.44 84 VAL A O 1
ATOM 634 N N . TRP A 1 85 ? -12.293 -0.254 24.434 1.00 96.75 85 TRP A N 1
ATOM 635 C CA . TRP A 1 85 ? -11.669 -1.128 23.438 1.00 96.75 85 TRP A CA 1
ATOM 636 C C . TRP A 1 85 ? -12.637 -1.520 22.320 1.00 96.75 85 TRP A C 1
ATOM 638 O O . TRP A 1 85 ? -13.856 -1.335 22.406 1.00 96.75 85 TRP A O 1
ATOM 648 N N . ILE A 1 86 ? -12.078 -2.091 21.253 1.00 95.62 86 ILE A N 1
ATOM 649 C CA . ILE A 1 86 ? -12.849 -2.749 20.200 1.00 95.62 86 ILE A CA 1
ATOM 650 C C . ILE A 1 86 ? -13.239 -4.142 20.693 1.00 95.62 86 ILE A C 1
ATOM 652 O O . ILE A 1 86 ? -12.392 -5.016 20.844 1.00 95.62 86 ILE A O 1
ATOM 656 N N . ASN A 1 87 ? -14.530 -4.346 20.939 1.00 95.19 87 ASN A N 1
ATOM 657 C CA . ASN A 1 87 ? -15.082 -5.603 21.438 1.00 95.19 87 ASN A CA 1
ATOM 658 C C . ASN A 1 87 ? -15.316 -6.632 20.330 1.00 95.19 87 ASN A C 1
ATOM 660 O O . ASN A 1 87 ? -15.213 -7.830 20.569 1.00 95.19 87 ASN A O 1
ATOM 664 N N . LYS A 1 88 ? -15.683 -6.182 19.124 1.00 91.75 88 LYS A N 1
ATOM 665 C CA . LYS A 1 88 ? -15.877 -7.074 17.975 1.00 91.75 88 LYS A CA 1
ATOM 666 C C . LYS A 1 88 ? -15.594 -6.353 16.666 1.00 91.75 88 LYS A C 1
ATOM 668 O O . LYS A 1 88 ? -15.980 -5.197 16.499 1.00 91.75 88 LYS A O 1
ATOM 673 N N . MET A 1 89 ? -14.986 -7.077 15.734 1.00 88.56 89 MET A N 1
ATOM 674 C CA . MET A 1 89 ? -14.802 -6.680 14.343 1.00 88.56 89 MET A CA 1
ATOM 675 C C . MET A 1 89 ? -15.417 -7.743 13.444 1.00 88.56 89 MET A C 1
ATOM 677 O O . MET A 1 89 ? -15.184 -8.931 13.647 1.00 88.56 89 MET A O 1
ATOM 681 N N . VAL A 1 90 ? -16.241 -7.316 12.490 1.00 85.12 90 VAL A N 1
ATOM 682 C CA . VAL A 1 90 ? -16.839 -8.204 11.489 1.00 85.12 90 VAL A CA 1
ATOM 683 C C . VAL A 1 90 ? -16.535 -7.643 10.114 1.00 85.12 90 VAL A C 1
ATOM 685 O O . VAL A 1 90 ? -16.993 -6.552 9.763 1.00 85.12 90 VAL A O 1
ATOM 688 N N . GLU A 1 91 ? -15.760 -8.392 9.343 1.00 78.94 91 GLU A N 1
ATOM 689 C CA . GLU A 1 91 ? -15.523 -8.099 7.939 1.00 78.94 91 GLU A CA 1
ATOM 690 C C . GLU A 1 91 ? -16.749 -8.538 7.136 1.00 78.94 91 GLU A C 1
ATOM 692 O O . GLU A 1 91 ? -17.127 -9.706 7.140 1.00 78.94 91 GLU A O 1
ATOM 697 N N . LYS A 1 92 ? -17.441 -7.573 6.523 1.00 72.25 92 LYS A N 1
ATOM 698 C CA . LYS A 1 92 ? -18.618 -7.845 5.679 1.00 72.25 92 LYS A CA 1
ATOM 699 C C . LYS A 1 92 ? -18.242 -7.920 4.192 1.00 72.25 92 LYS A C 1
ATOM 701 O O . LYS A 1 92 ? -19.004 -8.460 3.405 1.00 72.25 92 LYS A O 1
ATOM 706 N N . SER A 1 93 ? -17.097 -7.340 3.818 1.00 67.06 93 SER A N 1
ATOM 707 C CA . SER A 1 93 ? -16.384 -7.442 2.529 1.00 67.06 93 SER A CA 1
ATOM 708 C C . SER A 1 93 ? -15.008 -6.767 2.678 1.00 67.06 93 SER A C 1
ATOM 710 O O . SER A 1 93 ? -14.848 -5.955 3.596 1.00 67.06 93 SER A O 1
ATOM 712 N N . ASP A 1 94 ? -14.067 -6.989 1.748 1.00 61.31 94 ASP A N 1
ATOM 713 C CA . ASP A 1 94 ? -12.681 -6.448 1.748 1.00 61.31 94 ASP A CA 1
ATOM 714 C C . ASP A 1 94 ? -12.561 -4.907 1.863 1.00 61.31 94 ASP A C 1
ATOM 716 O O . ASP A 1 94 ? -11.466 -4.341 1.918 1.00 61.31 94 ASP A O 1
ATOM 720 N N . LYS A 1 95 ? -13.695 -4.197 1.909 1.00 67.50 95 LYS A N 1
ATOM 721 C CA . LYS A 1 95 ? -13.812 -2.734 1.901 1.00 67.50 95 LYS A CA 1
ATOM 722 C C . LYS A 1 95 ? -14.690 -2.176 3.030 1.00 67.50 95 LYS A C 1
ATOM 724 O O . LYS A 1 95 ? -14.736 -0.956 3.198 1.00 67.50 95 LYS A O 1
ATOM 729 N N . LYS A 1 96 ? -15.384 -3.025 3.806 1.00 81.44 96 LYS A N 1
ATOM 730 C CA . LYS A 1 96 ? -16.278 -2.616 4.907 1.00 81.44 96 LYS A CA 1
ATOM 731 C C . LYS A 1 96 ? -16.040 -3.455 6.161 1.00 81.44 96 LYS A C 1
ATOM 733 O O . LYS A 1 96 ? -16.280 -4.663 6.173 1.00 81.44 96 LYS A O 1
ATOM 738 N N . LEU A 1 97 ? -15.635 -2.779 7.232 1.00 86.38 97 LEU A N 1
ATOM 739 C CA . LEU A 1 97 ? -15.443 -3.363 8.553 1.00 86.38 97 LEU A CA 1
ATOM 740 C C . LEU A 1 97 ? -16.494 -2.818 9.521 1.00 86.38 97 LEU A C 1
ATOM 742 O O . LEU A 1 97 ? -16.619 -1.606 9.681 1.00 86.38 97 LEU A O 1
ATOM 746 N N . VAL A 1 98 ? -17.233 -3.703 10.185 1.00 90.88 98 VAL A N 1
ATOM 747 C CA . VAL A 1 98 ? -18.176 -3.321 11.243 1.00 90.88 98 VAL A CA 1
ATOM 748 C C . VAL A 1 98 ? -17.487 -3.460 12.596 1.00 90.88 98 VAL A C 1
ATOM 750 O O . VAL A 1 98 ? -17.072 -4.556 12.974 1.00 90.88 98 VAL A O 1
ATOM 753 N N . ILE A 1 99 ? -17.381 -2.353 13.328 1.00 93.44 99 ILE A N 1
ATOM 754 C CA . ILE A 1 99 ? -16.679 -2.242 14.609 1.00 93.44 99 ILE A CA 1
ATOM 755 C C . ILE A 1 99 ? -17.693 -2.042 15.735 1.00 93.44 99 ILE A C 1
ATOM 757 O O . ILE A 1 99 ? -18.500 -1.112 15.709 1.00 93.44 99 ILE A O 1
ATOM 761 N N . LYS A 1 100 ? -17.619 -2.894 16.760 1.00 96.88 100 LYS A N 1
ATOM 762 C CA . LYS A 1 100 ? -18.356 -2.735 18.018 1.00 96.88 100 LYS A CA 1
ATOM 763 C C . LYS A 1 100 ? -17.389 -2.338 19.129 1.00 96.88 100 LYS A C 1
ATOM 765 O O . LYS A 1 100 ? -16.412 -3.047 19.362 1.00 96.88 100 LYS A O 1
ATOM 770 N N . LEU A 1 101 ? -17.672 -1.237 19.817 1.00 97.62 101 LEU A N 1
ATOM 771 C CA . LEU A 1 101 ? -16.887 -0.732 20.947 1.00 97.62 101 LEU A CA 1
ATOM 772 C C . LEU A 1 101 ? -17.515 -1.144 22.284 1.00 97.62 101 LEU A C 1
ATOM 774 O O . LEU A 1 101 ? -18.731 -1.339 22.365 1.00 97.62 101 LEU A O 1
ATOM 778 N N . LYS A 1 102 ? -16.685 -1.265 23.324 1.00 97.69 102 LYS A N 1
ATOM 779 C CA . LYS A 1 102 ? -17.108 -1.517 24.710 1.00 97.69 102 LYS A CA 1
ATOM 780 C C . LYS A 1 102 ? -16.241 -0.720 25.687 1.00 97.69 102 LYS A C 1
ATOM 782 O O . LYS A 1 102 ? -15.095 -0.398 25.379 1.00 97.69 102 LYS A O 1
ATOM 787 N N . SER A 1 103 ? -16.830 -0.385 26.831 1.00 97.31 103 SER A N 1
ATOM 788 C CA . SER A 1 103 ? -16.196 0.277 27.974 1.00 97.31 103 SER A CA 1
ATOM 789 C C . SER A 1 103 ? -16.412 -0.581 29.222 1.00 97.31 103 SER A C 1
ATOM 791 O O . SER A 1 103 ? -17.436 -1.262 29.317 1.00 97.31 103 SER A O 1
ATOM 793 N N . ASP A 1 104 ? -15.460 -0.568 30.154 1.00 96.62 104 ASP A N 1
ATOM 794 C CA . ASP A 1 104 ? -15.559 -1.285 31.437 1.00 96.62 104 ASP A CA 1
ATOM 795 C C . ASP A 1 104 ? -16.425 -0.537 32.461 1.00 96.62 104 ASP A C 1
ATOM 797 O O . ASP A 1 104 ? -16.961 -1.143 33.383 1.00 96.62 104 ASP A O 1
ATOM 801 N N . GLN A 1 105 ? -16.614 0.766 32.266 1.00 95.94 105 GLN A N 1
ATOM 802 C CA . GLN A 1 105 ? -17.486 1.604 33.081 1.00 95.94 105 GLN A CA 1
ATOM 803 C C . GLN A 1 105 ? -18.697 2.100 32.284 1.00 95.94 105 GLN A C 1
ATOM 805 O O . GLN A 1 105 ? -18.620 2.323 31.068 1.00 95.94 105 GLN A O 1
ATOM 810 N N . LYS A 1 106 ? -19.817 2.331 32.989 1.00 94.62 106 LYS A N 1
ATOM 811 C CA . LYS A 1 106 ? -21.011 2.988 32.434 1.00 94.62 106 LYS A CA 1
ATOM 812 C C . LYS A 1 106 ? -20.676 4.436 32.059 1.00 94.62 106 LYS A C 1
ATOM 814 O O . LYS A 1 106 ? -20.048 5.157 32.832 1.00 94.62 106 LYS A O 1
ATOM 819 N N . GLY A 1 107 ? -21.139 4.878 30.894 1.00 95.44 107 GLY A N 1
ATOM 820 C CA . GLY A 1 107 ? -20.795 6.192 30.365 1.00 95.44 107 GLY A CA 1
ATOM 821 C C . GLY A 1 107 ? -21.103 6.327 28.879 1.00 95.44 107 GLY A C 1
ATOM 822 O O . GLY A 1 107 ? -21.931 5.598 28.335 1.00 95.44 107 GLY A O 1
ATOM 823 N N . LYS A 1 108 ? -20.429 7.270 28.223 1.00 98.38 108 LYS A N 1
ATOM 824 C CA . LYS A 1 108 ? -20.547 7.551 26.788 1.00 98.38 108 LYS A CA 1
ATOM 825 C C . LYS A 1 108 ? -19.205 7.294 26.110 1.00 98.38 108 LYS A C 1
ATOM 827 O O . LYS A 1 108 ? -18.165 7.666 26.640 1.00 98.38 108 LYS A O 1
ATOM 832 N N . ILE A 1 109 ? -19.225 6.703 24.919 1.00 98.62 109 ILE A N 1
ATOM 833 C CA . ILE A 1 109 ? -18.043 6.588 24.056 1.00 98.62 109 ILE A CA 1
ATOM 834 C C . ILE A 1 109 ? -18.199 7.595 22.918 1.00 98.62 109 ILE A C 1
ATOM 836 O O . ILE A 1 109 ? -19.256 7.661 22.289 1.00 98.62 109 ILE A O 1
ATOM 840 N N . TYR A 1 110 ? -17.150 8.367 22.649 1.00 98.56 110 TYR A N 1
ATOM 841 C CA . TYR A 1 110 ? -17.099 9.342 21.563 1.00 98.56 110 TYR A CA 1
ATOM 842 C C . TYR A 1 110 ? -16.028 8.944 20.559 1.00 98.56 110 TYR A C 1
ATOM 844 O O . TYR A 1 110 ? -14.968 8.443 20.941 1.00 98.56 110 TYR A O 1
ATOM 852 N N . TYR A 1 111 ? -16.291 9.173 19.275 1.00 98.25 111 TYR A N 1
ATOM 853 C CA . TYR A 1 111 ? -15.393 8.737 18.216 1.00 98.25 111 TYR A CA 1
ATOM 854 C C . TYR A 1 111 ? -15.351 9.678 17.011 1.00 98.25 111 TYR A C 1
ATOM 856 O O . TYR A 1 111 ? -16.238 10.504 16.779 1.00 98.25 111 TYR A O 1
ATOM 864 N N . SER A 1 112 ? -14.304 9.504 16.210 1.00 96.94 112 SER A N 1
ATOM 865 C CA . SER A 1 112 ? -14.130 10.079 14.882 1.00 96.94 112 SER A CA 1
ATOM 866 C C . SER A 1 112 ? -13.644 8.990 13.918 1.00 96.94 112 SER A C 1
ATOM 868 O O . SER A 1 112 ? -12.965 8.050 14.322 1.00 96.94 112 SER A O 1
ATOM 870 N N . THR A 1 113 ? -13.987 9.091 12.634 1.00 94.50 113 THR A N 1
ATOM 871 C CA . THR A 1 113 ? -13.507 8.166 11.580 1.00 94.50 113 THR A CA 1
ATOM 872 C C . THR A 1 113 ? -12.598 8.852 10.560 1.00 94.50 113 THR A C 1
ATOM 874 O O . THR A 1 113 ? -12.161 8.250 9.581 1.00 94.50 113 THR A O 1
ATOM 877 N N . ASN A 1 114 ? -12.314 10.136 10.766 1.00 89.38 114 ASN A N 1
ATOM 878 C CA . ASN A 1 114 ? -11.459 10.956 9.911 1.00 89.38 114 ASN A CA 1
ATOM 879 C C . ASN A 1 114 ? -10.050 11.146 10.499 1.00 89.38 114 ASN A C 1
ATOM 881 O O . ASN A 1 114 ? -9.313 12.000 10.020 1.00 89.38 114 ASN A O 1
ATOM 885 N N . GLY A 1 115 ? -9.694 10.409 11.557 1.00 88.56 115 GLY A N 1
ATOM 886 C CA . GLY A 1 115 ? -8.395 10.513 12.224 1.00 88.56 115 GLY A CA 1
ATOM 887 C C . GLY A 1 115 ? -8.198 11.738 13.132 1.00 88.56 115 GLY A C 1
ATOM 888 O O . GLY A 1 115 ? -7.178 11.801 13.826 1.00 88.56 115 GLY A O 1
ATOM 889 N N . LYS A 1 116 ? -9.148 12.686 13.196 1.00 94.50 116 LYS A N 1
ATOM 890 C CA . LYS A 1 116 ? -9.083 13.815 14.145 1.00 94.50 116 LYS A CA 1
ATOM 891 C C . LYS A 1 116 ? -9.250 13.317 15.583 1.00 94.50 116 LYS A C 1
ATOM 893 O O . LYS A 1 116 ? -9.987 12.362 15.820 1.00 94.50 116 LYS A O 1
ATOM 898 N N . LYS A 1 117 ? -8.592 13.956 16.555 1.00 96.81 117 LYS A N 1
ATOM 899 C CA . LYS A 1 117 ? -8.771 13.624 17.979 1.00 96.81 117 LYS A CA 1
ATOM 900 C C . LYS A 1 117 ? -10.243 13.867 18.372 1.00 96.81 117 LYS A C 1
ATOM 902 O O . LYS A 1 117 ? -10.711 14.991 18.198 1.00 96.81 117 LYS A O 1
ATOM 907 N N . PRO A 1 118 ? -10.990 12.851 18.842 1.00 97.94 118 PRO A N 1
ATOM 908 C CA . PRO A 1 118 ? -12.369 13.042 19.271 1.00 97.94 118 PRO A CA 1
ATOM 909 C C . PRO A 1 118 ? -12.432 13.862 20.566 1.00 97.94 118 PRO A C 1
ATOM 911 O O . PRO A 1 118 ? -11.546 13.786 21.416 1.00 97.94 118 PRO A O 1
ATOM 914 N N . THR A 1 119 ? -13.513 14.618 20.715 1.00 97.88 119 THR A N 1
ATOM 915 C CA . THR A 1 119 ? -13.886 15.376 21.917 1.00 97.88 119 THR A CA 1
ATOM 916 C C . THR A 1 119 ? -15.300 14.983 22.351 1.00 97.88 119 THR A C 1
ATOM 918 O O . THR A 1 119 ? -15.968 14.200 21.674 1.00 97.88 119 THR A O 1
ATOM 921 N N . VAL A 1 120 ? -15.799 15.540 23.457 1.00 97.62 120 VAL A N 1
ATOM 922 C CA . VAL A 1 120 ? -17.187 15.312 23.914 1.00 97.62 120 VAL A CA 1
ATOM 923 C C . VAL A 1 120 ? -18.251 15.854 22.946 1.00 97.62 120 VAL A C 1
ATOM 925 O O . VAL A 1 120 ? -19.409 15.457 23.031 1.00 97.62 120 VAL A O 1
ATOM 928 N N . ASN A 1 121 ? -17.847 16.687 21.981 1.00 97.44 121 ASN A N 1
ATOM 929 C CA . ASN A 1 121 ? -18.704 17.194 20.903 1.00 97.44 121 ASN A CA 1
ATOM 930 C C . ASN A 1 121 ? -18.641 16.313 19.640 1.00 97.44 121 ASN A C 1
ATOM 932 O O . ASN A 1 121 ? -19.281 16.608 18.635 1.00 97.44 121 ASN A O 1
ATOM 936 N N . SER A 1 122 ? -17.838 15.243 19.651 1.00 98.06 122 SER A N 1
ATOM 937 C CA . SER A 1 122 ? -17.752 14.290 18.539 1.00 98.06 122 SER A CA 1
ATOM 938 C C . SER A 1 122 ? -18.934 13.315 18.523 1.00 98.06 122 SER A C 1
ATOM 940 O O . SER A 1 122 ? -19.796 13.323 19.403 1.00 98.06 122 SER A O 1
ATOM 942 N N . LYS A 1 123 ? -18.977 12.435 17.515 1.00 97.88 123 LYS A N 1
ATOM 943 C CA . LYS A 1 123 ? -20.053 11.447 17.375 1.00 97.88 123 LYS A CA 1
ATOM 944 C C . LYS A 1 123 ? -20.088 10.515 18.586 1.00 97.88 123 LYS A C 1
ATOM 946 O O . LYS A 1 123 ? -19.061 9.948 18.959 1.00 97.88 123 LYS A O 1
ATOM 951 N N . LYS A 1 124 ? -21.275 10.332 19.168 1.00 98.19 124 LYS A N 1
ATOM 952 C CA . LYS A 1 124 ? -21.524 9.354 20.236 1.00 98.19 124 LYS A CA 1
ATOM 953 C C . LYS A 1 124 ? -21.686 7.964 19.628 1.00 98.19 124 LYS A C 1
ATOM 955 O O . LYS A 1 124 ? -22.374 7.797 18.624 1.00 98.19 124 LYS A O 1
ATOM 960 N N . TYR A 1 125 ? -21.052 6.969 20.232 1.00 98.12 125 TYR A N 1
ATOM 961 C CA . TYR A 1 125 ? -21.234 5.570 19.867 1.00 98.12 125 TYR A CA 1
ATOM 962 C C . TYR A 1 125 ? -22.538 5.049 20.475 1.00 98.12 125 TYR A C 1
ATOM 964 O O . TYR A 1 125 ? -22.623 4.819 21.680 1.00 98.12 125 TYR A O 1
ATOM 972 N N . THR A 1 126 ? -23.550 4.889 19.628 1.00 97.31 126 THR A N 1
ATOM 973 C CA . THR A 1 126 ? -24.862 4.319 19.975 1.00 97.31 126 THR A CA 1
ATOM 974 C C . THR A 1 126 ? -25.170 3.044 19.188 1.00 97.31 126 THR A C 1
ATOM 976 O O . THR A 1 126 ? -26.050 2.282 19.570 1.00 97.31 126 THR A O 1
ATOM 979 N N . SER A 1 127 ? -24.425 2.778 18.112 1.00 96.50 127 SER A N 1
ATOM 980 C CA . SER A 1 127 ? -24.572 1.608 17.246 1.00 96.50 127 SER A CA 1
ATOM 981 C C . SER A 1 127 ? -23.224 1.224 16.610 1.00 96.50 127 SER A C 1
ATOM 983 O O . SER A 1 127 ? -22.295 2.041 16.610 1.00 96.50 127 SER A O 1
ATOM 985 N N . PRO A 1 128 ? -23.072 -0.015 16.090 1.00 96.31 128 PRO A N 1
ATOM 986 C CA . PRO A 1 128 ? -21.837 -0.459 15.445 1.00 96.31 128 PRO A CA 1
ATOM 987 C C . PRO A 1 128 ? -21.357 0.498 14.343 1.00 96.31 128 PRO A C 1
ATOM 989 O O . PRO A 1 128 ? -22.126 0.924 13.484 1.00 96.31 128 PRO A O 1
ATOM 992 N N . ILE A 1 129 ? -20.060 0.801 14.340 1.00 94.81 129 ILE A N 1
ATOM 993 C CA . ILE A 1 129 ? -19.445 1.732 13.390 1.00 94.81 129 ILE A CA 1
ATOM 994 C C . ILE A 1 129 ? -19.087 0.966 12.121 1.00 94.81 129 ILE A C 1
ATOM 996 O O . ILE A 1 129 ? -18.317 0.011 12.171 1.00 94.81 129 ILE A O 1
ATOM 1000 N N . THR A 1 130 ? -19.589 1.413 10.972 1.00 90.69 130 THR A N 1
ATOM 1001 C CA . THR A 1 130 ? -19.118 0.911 9.676 1.00 90.69 130 THR A CA 1
ATOM 1002 C C . THR A 1 130 ? -17.932 1.748 9.209 1.00 90.69 130 THR A C 1
ATOM 1004 O O . THR A 1 130 ? -18.066 2.939 8.928 1.00 90.69 130 THR A O 1
ATOM 1007 N N . LEU A 1 131 ? -16.762 1.122 9.134 1.00 87.44 131 LEU A N 1
ATOM 1008 C CA . LEU A 1 131 ? -15.517 1.717 8.674 1.00 87.44 131 LEU A CA 1
ATOM 1009 C C . LEU A 1 131 ? -15.233 1.257 7.240 1.00 87.44 131 LEU A C 1
ATOM 1011 O O . LEU A 1 131 ? -15.137 0.059 6.968 1.00 87.44 131 LEU A O 1
ATOM 1015 N N . THR A 1 132 ? -15.104 2.206 6.316 1.00 80.44 132 THR A N 1
ATOM 1016 C CA . THR A 1 132 ? -14.651 1.922 4.948 1.00 80.44 132 THR A CA 1
ATOM 1017 C C . THR A 1 132 ? -13.126 1.882 4.879 1.00 80.44 132 THR A C 1
ATOM 1019 O O . THR A 1 132 ? -12.445 2.435 5.749 1.00 80.44 132 THR A O 1
ATOM 1022 N N . SER A 1 133 ? -12.586 1.272 3.822 1.00 69.88 133 SER A N 1
ATOM 1023 C CA . SER A 1 133 ? -11.159 1.326 3.488 1.00 69.88 133 SER A CA 1
ATOM 1024 C C . SER A 1 133 ? -10.603 2.754 3.618 1.00 69.88 133 SER A C 1
ATOM 1026 O O . SER A 1 133 ? -11.214 3.706 3.134 1.00 69.88 133 SER A O 1
ATOM 1028 N N . ASN A 1 134 ? -9.466 2.898 4.307 1.00 82.38 134 ASN A N 1
ATOM 1029 C CA . ASN A 1 134 ? -8.704 4.137 4.566 1.00 82.38 134 ASN A CA 1
ATOM 1030 C C . ASN A 1 134 ? -9.183 5.039 5.712 1.00 82.38 134 ASN A C 1
ATOM 1032 O O . ASN A 1 134 ? -8.534 6.046 5.996 1.00 82.38 134 ASN A O 1
ATOM 1036 N N . LYS A 1 135 ? -10.304 4.744 6.376 1.00 85.75 135 LYS A N 1
ATOM 1037 C CA . LYS A 1 135 ? -10.730 5.550 7.530 1.00 85.75 135 LYS A CA 1
ATOM 1038 C C . LYS A 1 135 ? -9.938 5.152 8.778 1.00 85.75 135 LYS A C 1
ATOM 1040 O O . LYS A 1 135 ? -9.727 3.971 9.037 1.00 85.75 135 LYS A O 1
ATOM 1045 N N . VAL A 1 136 ? -9.534 6.150 9.562 1.00 90.25 136 VAL A N 1
ATOM 1046 C CA . VAL A 1 136 ? -8.882 5.959 10.864 1.00 90.25 136 VAL A CA 1
ATOM 1047 C C . VAL A 1 136 ? -9.917 6.218 11.942 1.00 90.25 136 VAL A C 1
ATOM 1049 O O . VAL A 1 136 ? -10.436 7.332 12.054 1.00 90.25 136 VAL A O 1
ATOM 1052 N N . LEU A 1 137 ? -10.216 5.189 12.727 1.00 94.38 137 LEU A N 1
ATOM 1053 C CA . LEU A 1 137 ? -11.120 5.297 13.859 1.00 94.38 137 LEU A CA 1
ATOM 1054 C C . LEU A 1 137 ? -10.323 5.763 15.080 1.00 94.38 137 LEU A C 1
ATOM 1056 O O . LEU A 1 137 ? -9.403 5.077 15.509 1.00 94.38 137 LEU A O 1
ATOM 1060 N N . LYS A 1 138 ? -10.687 6.904 15.663 1.00 97.56 138 LYS A N 1
ATOM 1061 C CA . LYS A 1 138 ? -10.214 7.311 16.991 1.00 97.56 138 LYS A CA 1
ATOM 1062 C C . LYS A 1 138 ? -11.383 7.365 17.957 1.00 97.56 138 LYS A C 1
ATOM 1064 O O . LYS A 1 138 ? -12.445 7.853 17.582 1.00 97.56 138 LYS A O 1
ATOM 1069 N N . PHE A 1 139 ? -11.212 6.878 19.181 1.00 98.25 139 PHE A N 1
ATOM 1070 C CA . PHE A 1 139 ? -12.295 6.816 20.164 1.00 98.25 139 PHE A CA 1
ATOM 1071 C C . PHE A 1 139 ? -11.791 6.924 21.602 1.00 98.25 139 PHE A C 1
ATOM 1073 O O . PHE A 1 139 ? -10.659 6.558 21.903 1.00 98.25 139 PHE A O 1
ATOM 1080 N N . PHE A 1 140 ? -12.641 7.432 22.490 1.00 98.62 140 PHE A N 1
ATOM 1081 C CA . PHE A 1 140 ? -12.400 7.474 23.932 1.00 98.62 140 PHE A CA 1
ATOM 1082 C C . PHE A 1 140 ? -13.728 7.361 24.693 1.00 98.62 140 PHE A C 1
ATOM 1084 O O . PHE A 1 140 ? -14.794 7.627 24.130 1.00 98.62 140 PHE A O 1
ATOM 1091 N N . ALA A 1 141 ? -13.674 6.958 25.959 1.00 98.50 141 ALA A N 1
ATOM 1092 C CA . ALA A 1 141 ? -14.829 6.871 26.845 1.00 98.50 141 ALA A CA 1
ATOM 1093 C C . ALA A 1 141 ? -14.835 8.007 27.873 1.00 98.50 141 ALA A C 1
ATOM 1095 O O . ALA A 1 141 ? -13.786 8.493 28.295 1.00 98.50 141 ALA A O 1
ATOM 1096 N N . VAL A 1 142 ? -16.040 8.393 28.285 1.00 97.94 142 VAL A N 1
ATOM 1097 C CA . VAL A 1 142 ? -16.321 9.282 29.411 1.00 97.94 142 VAL A CA 1
ATOM 1098 C C . VAL A 1 142 ? -17.292 8.561 30.334 1.00 97.94 142 VAL A C 1
ATOM 1100 O O . VAL A 1 142 ? -18.404 8.235 29.912 1.00 97.94 142 VAL A O 1
ATOM 1103 N N . SER A 1 143 ? -16.880 8.284 31.563 1.00 96.69 143 SER A N 1
ATOM 1104 C CA . SER A 1 143 ? -17.716 7.655 32.589 1.00 96.69 143 SER A CA 1
ATOM 1105 C C . SER A 1 143 ? -18.783 8.619 33.123 1.00 96.69 143 SER A C 1
ATOM 1107 O O . SER A 1 143 ? -18.763 9.818 32.838 1.00 96.69 143 SER A O 1
ATOM 1109 N N . LYS A 1 144 ? -19.762 8.098 33.877 1.00 94.94 144 LYS A N 1
ATOM 1110 C CA . LYS A 1 144 ? -20.856 8.912 34.450 1.00 94.94 144 LYS A CA 1
ATOM 1111 C C . LYS A 1 144 ? -20.370 10.056 35.351 1.00 94.94 144 LYS A C 1
ATOM 1113 O O . LYS A 1 144 ? -21.017 11.093 35.387 1.00 94.94 144 LYS A O 1
ATOM 1118 N N . ASP A 1 145 ? -19.249 9.865 36.037 1.00 91.56 145 ASP A N 1
ATOM 1119 C CA . ASP A 1 145 ? -18.603 10.840 36.929 1.00 91.56 145 ASP A CA 1
ATOM 1120 C C . ASP A 1 145 ? -17.709 11.863 36.189 1.00 91.56 145 ASP A C 1
ATOM 1122 O O . ASP A 1 145 ? -17.044 12.686 36.819 1.00 91.56 145 ASP A O 1
ATOM 1126 N N . GLY A 1 146 ? -17.664 11.799 34.852 1.00 93.44 146 GLY A N 1
ATOM 1127 C CA . GLY A 1 146 ? -16.909 12.714 33.997 1.00 93.44 146 GLY A CA 1
ATOM 1128 C C . GLY A 1 146 ? -15.468 12.295 33.685 1.00 93.44 146 GLY A C 1
ATOM 1129 O O . GLY A 1 146 ? -14.821 12.965 32.872 1.00 93.44 146 GLY A O 1
ATOM 1130 N N . SER A 1 147 ? -14.959 11.197 34.255 1.00 95.38 147 SER A N 1
ATOM 1131 C CA . SER A 1 147 ? -13.587 10.730 34.005 1.00 95.38 147 SER A CA 1
ATOM 1132 C C . SER A 1 147 ? -13.397 10.276 32.553 1.00 95.38 147 SER A C 1
ATOM 1134 O O . SER A 1 147 ? -14.261 9.625 31.966 1.00 95.38 147 SER A O 1
ATOM 1136 N N . LYS A 1 148 ? -12.257 10.619 31.939 1.00 97.12 148 LYS A N 1
ATOM 1137 C CA . LYS A 1 148 ? -11.984 10.369 30.510 1.00 97.12 148 LYS A CA 1
ATOM 1138 C C . LYS A 1 148 ? -10.913 9.295 30.326 1.00 97.12 148 LYS A C 1
ATOM 1140 O O . LYS A 1 148 ? -9.873 9.345 30.976 1.00 97.12 148 LYS A O 1
ATOM 1145 N N . SER A 1 149 ? -11.129 8.361 29.400 1.00 97.69 149 SER A N 1
ATOM 1146 C CA . SER A 1 149 ? -10.077 7.437 28.958 1.00 97.69 149 SER A CA 1
ATOM 1147 C C . SER A 1 149 ? -9.034 8.155 28.095 1.00 97.69 149 SER A C 1
ATOM 1149 O O . SER A 1 149 ? -9.272 9.244 27.564 1.00 97.69 149 SER A O 1
ATOM 1151 N N . LYS A 1 150 ? -7.903 7.485 27.844 1.00 97.12 150 LYS A N 1
ATOM 1152 C CA . LYS A 1 150 ? -7.018 7.854 26.730 1.00 97.12 150 LYS A CA 1
ATOM 1153 C C . LYS A 1 150 ? -7.754 7.700 25.394 1.00 97.12 150 LYS A C 1
ATOM 1155 O O . LYS A 1 150 ? -8.721 6.941 25.289 1.00 97.12 150 LYS A O 1
ATOM 1160 N N . VAL A 1 151 ? -7.287 8.415 24.372 1.00 97.75 151 VAL A N 1
ATOM 1161 C CA . VAL A 1 151 ? -7.768 8.228 22.998 1.00 97.75 151 VAL A CA 1
ATOM 1162 C C . VAL A 1 151 ? -7.095 6.995 22.409 1.00 97.75 151 VAL A C 1
ATOM 1164 O O . VAL A 1 151 ? -5.872 6.914 22.363 1.00 97.75 151 VAL A O 1
ATOM 1167 N N . HIS A 1 152 ? -7.900 6.058 21.927 1.00 96.81 152 HIS A N 1
ATOM 1168 C CA . HIS A 1 152 ? -7.455 4.886 21.189 1.00 96.81 152 HIS A CA 1
ATOM 1169 C C . HIS A 1 152 ? -7.543 5.162 19.692 1.00 96.81 152 HIS A C 1
ATOM 1171 O O . HIS A 1 152 ? -8.507 5.775 19.230 1.00 96.81 152 HIS A O 1
ATOM 1177 N N . THR A 1 153 ? -6.557 4.683 18.936 1.00 94.31 153 THR A N 1
ATOM 1178 C CA . THR A 1 153 ? -6.527 4.767 17.472 1.00 94.31 153 THR A CA 1
ATOM 1179 C C . THR A 1 153 ? -6.598 3.365 16.884 1.00 94.31 153 THR A C 1
ATOM 1181 O O . THR A 1 153 ? -5.883 2.467 17.313 1.00 94.31 153 THR A O 1
ATOM 1184 N N . TYR A 1 154 ? -7.453 3.187 15.885 1.00 90.25 154 TYR A N 1
ATOM 1185 C CA . TYR A 1 154 ? -7.546 1.989 15.072 1.00 90.25 154 TYR A CA 1
ATOM 1186 C C . TYR A 1 154 ? -7.366 2.348 13.599 1.00 90.25 154 TYR A C 1
ATOM 1188 O O . TYR A 1 154 ? -8.051 3.224 13.057 1.00 90.25 154 TYR A O 1
ATOM 1196 N N . LYS A 1 155 ? -6.453 1.622 12.958 1.00 85.44 155 LYS A N 1
ATOM 1197 C CA . LYS A 1 155 ? -6.217 1.641 11.519 1.00 85.44 155 LYS A CA 1
ATOM 1198 C C . LYS A 1 155 ? -6.473 0.251 10.951 1.00 85.44 155 LYS A C 1
ATOM 1200 O O . LYS A 1 155 ? -6.240 -0.754 11.621 1.00 85.44 155 LYS A O 1
ATOM 1205 N N . ARG A 1 156 ? -6.913 0.197 9.696 1.00 81.12 156 ARG A N 1
ATOM 1206 C CA . ARG A 1 156 ? -7.059 -1.064 8.969 1.00 81.12 156 ARG A CA 1
ATOM 1207 C C . ARG A 1 156 ? -5.674 -1.564 8.546 1.00 81.12 156 ARG A C 1
ATOM 1209 O O . ARG A 1 156 ? -5.113 -1.081 7.566 1.00 81.12 156 ARG A O 1
ATOM 1216 N N . ILE A 1 157 ? -5.142 -2.527 9.292 1.00 86.94 157 ILE A N 1
ATOM 1217 C CA . ILE A 1 157 ? -3.897 -3.229 8.962 1.00 86.94 157 ILE A CA 1
ATOM 1218 C C . ILE A 1 157 ? -4.217 -4.569 8.295 1.00 86.94 157 ILE A C 1
ATOM 1220 O O . ILE A 1 157 ? -5.170 -5.242 8.679 1.00 86.94 157 ILE A O 1
ATOM 1224 N N . LEU A 1 158 ? -3.428 -4.946 7.294 1.00 89.81 158 LEU A N 1
ATOM 1225 C CA . LEU A 1 158 ? -3.476 -6.261 6.655 1.00 89.81 158 LEU A CA 1
ATOM 1226 C C . LEU A 1 158 ? -2.847 -7.334 7.544 1.00 89.81 158 LEU A C 1
ATOM 1228 O O . LEU A 1 158 ? -3.327 -8.459 7.627 1.00 89.81 158 LEU A O 1
ATOM 1232 N N . GLY A 1 159 ? -1.753 -6.977 8.206 1.00 90.12 159 GLY A N 1
ATOM 1233 C CA . GLY A 1 159 ? -1.005 -7.872 9.069 1.00 90.12 159 GLY A CA 1
ATOM 1234 C C . GLY A 1 159 ? 0.104 -7.128 9.795 1.00 90.12 159 GLY A C 1
ATOM 1235 O O . GLY A 1 159 ? 0.401 -5.969 9.498 1.00 90.12 159 GLY A O 1
ATOM 1236 N N . LYS A 1 160 ? 0.690 -7.796 10.785 1.00 92.62 160 LYS A N 1
ATOM 1237 C CA . LYS A 1 160 ? 1.754 -7.255 11.629 1.00 92.62 160 LYS A CA 1
ATOM 1238 C C . LYS A 1 160 ? 2.725 -8.348 12.052 1.00 92.62 160 LYS A C 1
ATOM 1240 O O . LYS A 1 160 ? 2.382 -9.529 12.074 1.00 92.62 160 LYS A O 1
ATOM 1245 N N . THR A 1 161 ? 3.903 -7.920 12.468 1.00 90.75 161 THR A N 1
ATOM 1246 C CA . THR A 1 161 ? 4.876 -8.707 13.228 1.00 90.75 161 THR A CA 1
ATOM 1247 C C . THR A 1 161 ? 5.332 -7.882 14.434 1.00 90.75 161 THR A C 1
ATOM 1249 O O . THR A 1 161 ? 4.871 -6.760 14.643 1.00 90.75 161 THR A O 1
ATOM 1252 N N . SER A 1 162 ? 6.270 -8.395 15.230 1.00 91.81 162 SER A N 1
ATOM 1253 C CA . SER A 1 162 ? 6.952 -7.595 16.259 1.00 91.81 162 SER A CA 1
ATOM 1254 C C . SER A 1 162 ? 7.798 -6.448 15.680 1.00 91.81 162 SER A C 1
ATOM 1256 O O . SER A 1 162 ? 8.223 -5.563 16.422 1.00 91.81 162 SER A O 1
ATOM 1258 N N . LYS A 1 163 ? 8.055 -6.459 14.363 1.00 92.50 163 LYS A N 1
ATOM 1259 C CA . LYS A 1 163 ? 8.928 -5.512 13.659 1.00 92.50 163 LYS A CA 1
ATOM 1260 C C . LYS A 1 163 ? 8.174 -4.397 12.935 1.00 92.50 163 LYS A C 1
ATOM 1262 O O . LYS A 1 163 ? 8.801 -3.421 12.530 1.00 92.50 163 LYS A O 1
ATOM 1267 N N . GLY A 1 164 ? 6.857 -4.512 12.777 1.00 95.56 164 GLY A N 1
ATOM 1268 C CA . GLY A 1 164 ? 6.060 -3.526 12.056 1.00 95.56 164 GLY A CA 1
ATOM 1269 C C . GLY A 1 164 ? 4.691 -4.038 11.621 1.00 95.56 164 GLY A C 1
ATOM 1270 O O . GLY A 1 164 ? 4.240 -5.100 12.054 1.00 95.56 164 GLY A O 1
ATOM 1271 N N . TYR A 1 165 ? 4.031 -3.281 10.750 1.00 95.06 165 TYR A N 1
ATOM 1272 C CA . TYR A 1 165 ? 2.725 -3.629 10.188 1.00 95.06 165 TYR A CA 1
ATOM 1273 C C . TYR A 1 165 ? 2.585 -3.199 8.726 1.00 95.06 165 TYR A C 1
ATOM 1275 O O . TYR A 1 165 ? 3.322 -2.343 8.245 1.00 95.06 165 TYR A O 1
ATOM 1283 N N . VAL A 1 166 ? 1.626 -3.798 8.021 1.00 96.00 166 VAL A N 1
ATOM 1284 C CA . VAL A 1 166 ? 1.248 -3.408 6.656 1.00 96.00 166 VAL A CA 1
ATOM 1285 C C . VAL A 1 166 ? -0.150 -2.810 6.684 1.00 96.00 166 VAL A C 1
ATOM 1287 O O . VAL A 1 166 ? -1.098 -3.478 7.097 1.00 96.00 166 VAL A O 1
ATOM 1290 N N . GLU A 1 167 ? -0.297 -1.565 6.241 1.00 92.94 167 GLU A N 1
ATOM 1291 C CA . GLU A 1 167 ? -1.602 -0.972 5.938 1.00 92.94 167 GLU A CA 1
ATOM 1292 C C . GLU A 1 167 ? -2.025 -1.370 4.521 1.00 92.94 167 GLU A C 1
ATOM 1294 O O . GLU A 1 167 ? -1.211 -1.378 3.596 1.00 92.94 167 GLU A O 1
ATOM 1299 N N . LYS A 1 168 ? -3.311 -1.685 4.345 1.00 91.94 168 LYS A N 1
ATOM 1300 C CA . LYS A 1 168 ? -3.910 -1.910 3.024 1.00 91.94 168 LYS A CA 1
ATOM 1301 C C . LYS A 1 168 ? -4.950 -0.833 2.766 1.00 91.94 168 LYS A C 1
ATOM 1303 O O . LYS A 1 168 ? -5.980 -0.767 3.446 1.00 91.94 168 LYS A O 1
ATOM 1308 N N . LEU A 1 169 ? -4.655 0.011 1.788 1.00 92.06 169 LEU A N 1
ATOM 1309 C CA . LEU A 1 169 ? -5.430 1.193 1.441 1.00 92.06 169 LEU A CA 1
ATOM 1310 C C . LEU A 1 169 ? -5.958 1.065 0.010 1.00 92.06 169 LEU A C 1
ATOM 1312 O O . LEU A 1 169 ? -5.324 0.449 -0.841 1.00 92.06 169 LEU A O 1
ATOM 1316 N N . TYR A 1 170 ? -7.117 1.653 -0.261 1.00 92.62 170 TYR A N 1
ATOM 1317 C CA . TYR A 1 170 ? -7.795 1.565 -1.551 1.00 92.62 170 TYR A CA 1
ATOM 1318 C C . TYR A 1 170 ? -8.111 2.953 -2.090 1.00 92.62 170 TYR A C 1
ATOM 1320 O O . TYR A 1 170 ? -8.720 3.754 -1.385 1.00 92.62 170 TYR A O 1
ATOM 1328 N N . PHE A 1 171 ? -7.758 3.229 -3.338 1.00 94.56 171 PHE A N 1
ATOM 1329 C CA . PHE A 1 171 ? -7.971 4.528 -3.964 1.00 94.56 171 PHE A CA 1
ATOM 1330 C C . PHE A 1 171 ? -8.639 4.409 -5.334 1.00 94.56 171 PHE A C 1
ATOM 1332 O O . PHE A 1 171 ? -8.608 3.349 -5.960 1.00 94.56 171 PHE A O 1
ATOM 1339 N N . GLY A 1 172 ? -9.222 5.509 -5.804 1.00 95.44 172 GLY A N 1
ATOM 1340 C CA . GLY A 1 172 ? -9.849 5.584 -7.119 1.00 95.44 172 GLY A CA 1
ATOM 1341 C C . GLY A 1 172 ? -11.219 4.925 -7.184 1.00 95.44 172 GLY A C 1
ATOM 1342 O O . GLY A 1 172 ? -11.951 4.838 -6.193 1.00 95.44 172 GLY A O 1
ATOM 1343 N N . ASN A 1 173 ? -11.573 4.452 -8.374 1.00 94.44 173 ASN A N 1
ATOM 1344 C CA . ASN A 1 173 ? -12.856 3.823 -8.628 1.00 94.44 173 ASN A CA 1
ATOM 1345 C C . ASN A 1 173 ? -12.917 2.399 -8.045 1.00 94.44 173 ASN A C 1
ATOM 1347 O O . ASN A 1 173 ? -12.487 1.426 -8.666 1.00 94.44 173 ASN A O 1
ATOM 1351 N N . LEU A 1 174 ? -13.508 2.259 -6.855 1.00 91.06 174 LEU A N 1
ATOM 1352 C CA . LEU A 1 174 ? -13.588 0.981 -6.138 1.00 91.06 174 LEU A CA 1
ATOM 1353 C C . LEU A 1 174 ? -14.527 -0.058 -6.773 1.00 91.06 174 LEU A C 1
ATOM 1355 O O . LEU A 1 174 ? -14.463 -1.221 -6.353 1.00 91.06 174 LEU A O 1
ATOM 1359 N N . SER A 1 175 ? -15.392 0.331 -7.717 1.00 90.44 175 SER A N 1
ATOM 1360 C CA . SER A 1 175 ? -16.218 -0.606 -8.495 1.00 90.44 175 SER A CA 1
ATOM 1361 C C . SER A 1 175 ? -15.516 -1.101 -9.762 1.00 90.44 175 SER A C 1
ATOM 1363 O O . SER A 1 175 ? -15.976 -2.063 -10.371 1.00 90.44 175 SER A O 1
ATOM 1365 N N . SER A 1 176 ? -14.382 -0.498 -10.136 1.00 93.19 176 SER A N 1
ATOM 1366 C CA . SER A 1 176 ? -13.599 -0.924 -11.292 1.00 93.19 176 SER A CA 1
ATOM 1367 C C . SER A 1 176 ? -13.055 -2.342 -11.104 1.00 93.19 176 SER A C 1
ATOM 1369 O O . SER A 1 176 ? -12.477 -2.678 -10.065 1.00 93.19 176 SER A O 1
ATOM 1371 N N . THR A 1 177 ? -13.198 -3.171 -12.138 1.00 92.19 177 THR A N 1
ATOM 1372 C CA . THR A 1 177 ? -12.570 -4.500 -12.219 1.00 92.19 177 THR A CA 1
ATOM 1373 C C . THR A 1 177 ? -11.081 -4.410 -12.563 1.00 92.19 177 THR A C 1
ATOM 1375 O O . THR A 1 177 ? -10.332 -5.359 -12.331 1.00 92.19 177 THR A O 1
ATOM 1378 N N . LYS A 1 178 ? -10.633 -3.254 -13.068 1.00 95.31 178 LYS A N 1
ATOM 1379 C CA . LYS A 1 178 ? -9.236 -2.959 -13.393 1.00 95.31 178 LYS A CA 1
ATOM 1380 C C . LYS A 1 178 ? -8.503 -2.498 -12.141 1.00 95.31 178 LYS A C 1
ATOM 1382 O O . LYS A 1 178 ? -8.760 -1.407 -11.624 1.00 95.31 178 LYS A O 1
ATOM 1387 N N . THR A 1 179 ? -7.601 -3.347 -11.655 1.00 96.69 179 THR A N 1
ATOM 1388 C CA . THR A 1 179 ? -6.897 -3.145 -10.385 1.00 96.69 179 THR A CA 1
ATOM 1389 C C . THR A 1 179 ? -5.415 -2.876 -10.607 1.00 96.69 179 THR A C 1
ATOM 1391 O O . THR A 1 179 ? -4.758 -3.615 -11.334 1.00 96.69 179 THR A O 1
ATOM 1394 N N . ILE A 1 180 ? -4.873 -1.861 -9.940 1.00 98.25 180 ILE A N 1
ATOM 1395 C CA . ILE A 1 180 ? -3.435 -1.588 -9.856 1.00 98.25 180 ILE A CA 1
ATOM 1396 C C . ILE A 1 180 ? -2.997 -1.801 -8.410 1.00 98.25 180 ILE A C 1
ATOM 1398 O O . ILE A 1 180 ? -3.579 -1.205 -7.504 1.0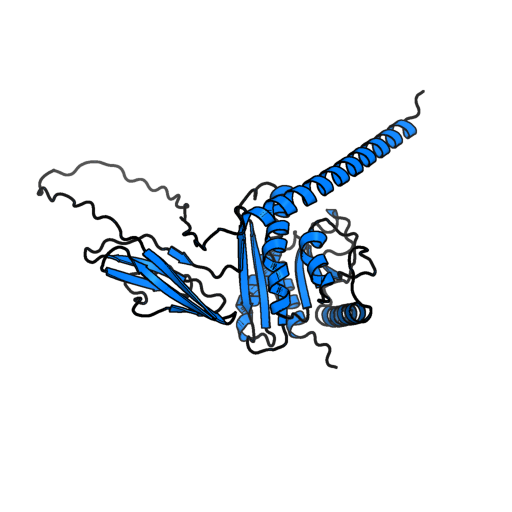0 98.25 180 ILE A O 1
ATOM 1402 N N . ALA A 1 181 ? -1.979 -2.627 -8.185 1.00 98.44 181 ALA A N 1
ATOM 1403 C CA . ALA A 1 181 ? -1.388 -2.817 -6.865 1.00 98.44 181 ALA A CA 1
ATOM 1404 C C . ALA A 1 181 ? -0.057 -2.063 -6.760 1.00 98.44 181 ALA A C 1
ATOM 1406 O O . ALA A 1 181 ? 0.789 -2.142 -7.648 1.00 98.44 181 ALA A O 1
ATOM 1407 N N . LEU A 1 182 ? 0.130 -1.333 -5.667 1.00 98.75 182 LEU A N 1
ATOM 1408 C CA . LEU A 1 182 ? 1.340 -0.574 -5.375 1.00 98.75 182 LEU A CA 1
ATOM 1409 C C . LEU A 1 182 ? 1.878 -0.998 -4.013 1.00 98.75 182 LEU A C 1
ATOM 1411 O O . LEU A 1 182 ? 1.111 -1.118 -3.057 1.00 98.75 182 LEU A O 1
ATOM 1415 N N . ILE A 1 183 ? 3.186 -1.208 -3.926 1.00 98.75 183 ILE A N 1
ATOM 1416 C CA . ILE A 1 183 ? 3.889 -1.569 -2.696 1.00 98.75 183 ILE A CA 1
ATOM 1417 C C . ILE A 1 183 ? 4.883 -0.452 -2.393 1.00 98.75 183 ILE A C 1
ATOM 1419 O O . ILE A 1 183 ? 5.633 -0.019 -3.265 1.00 98.75 183 ILE A O 1
ATOM 1423 N N . VAL A 1 184 ? 4.836 0.061 -1.166 1.00 98.62 184 VAL A N 1
ATOM 1424 C CA . VAL A 1 184 ? 5.706 1.142 -0.690 1.00 98.62 184 VAL A CA 1
ATOM 1425 C C . VAL A 1 184 ? 6.171 0.845 0.735 1.00 98.62 184 VAL A C 1
ATOM 1427 O O . VAL A 1 184 ? 5.531 0.085 1.466 1.00 98.62 184 VAL A O 1
ATOM 1430 N N . GLY A 1 185 ? 7.260 1.482 1.164 1.00 97.19 185 GLY A N 1
ATOM 1431 C CA . GLY A 1 185 ? 7.741 1.389 2.545 1.00 97.19 185 GLY A CA 1
ATOM 1432 C C . GLY A 1 185 ? 8.570 0.144 2.853 1.00 97.19 185 GLY A C 1
ATOM 1433 O O . GLY A 1 185 ? 8.858 -0.104 4.022 1.00 97.19 185 GLY A O 1
ATOM 1434 N N . VAL A 1 186 ? 8.971 -0.639 1.839 1.00 96.12 186 VAL A N 1
ATOM 1435 C CA . VAL A 1 186 ? 9.848 -1.807 2.041 1.00 96.12 186 VAL A CA 1
ATOM 1436 C C . VAL A 1 186 ? 11.151 -1.377 2.725 1.00 96.12 186 VAL A C 1
ATOM 1438 O O . VAL A 1 186 ? 11.604 -2.042 3.652 1.00 96.12 186 VAL A O 1
ATOM 1441 N N . HIS A 1 187 ? 11.737 -0.246 2.315 1.00 94.25 187 HIS A N 1
ATOM 1442 C CA . HIS A 1 187 ? 12.953 0.304 2.921 1.00 94.25 187 HIS A CA 1
ATOM 1443 C C . HIS A 1 187 ? 12.676 1.680 3.524 1.00 94.25 187 HIS A C 1
ATOM 1445 O O . HIS A 1 187 ? 12.241 2.601 2.834 1.00 94.25 187 HIS A O 1
ATOM 1451 N N . VAL A 1 188 ? 12.960 1.828 4.818 1.00 93.44 188 VAL A N 1
ATOM 1452 C CA . VAL A 1 188 ? 12.662 3.045 5.595 1.00 93.44 188 VAL A CA 1
ATOM 1453 C C . VAL A 1 188 ? 13.367 4.279 5.022 1.00 93.44 188 VAL A C 1
ATOM 1455 O O . VAL A 1 188 ? 12.804 5.372 4.997 1.00 93.44 188 VAL A O 1
ATOM 1458 N N . GLN A 1 189 ? 14.588 4.105 4.523 1.00 91.75 189 GLN A N 1
ATOM 1459 C CA . GLN A 1 189 ? 15.435 5.182 4.012 1.00 91.75 189 GLN A CA 1
ATOM 1460 C C . GLN A 1 189 ? 14.994 5.687 2.628 1.00 91.75 189 GLN A C 1
ATOM 1462 O O . GLN A 1 189 ? 15.365 6.786 2.235 1.00 91.75 189 GLN A O 1
ATOM 1467 N N . GLU A 1 190 ? 14.138 4.941 1.926 1.00 93.19 190 GLU A N 1
ATOM 1468 C CA . GLU A 1 190 ? 13.604 5.282 0.596 1.00 93.19 190 GLU A CA 1
ATOM 1469 C C . GLU A 1 190 ? 12.233 5.980 0.688 1.00 93.19 190 GLU A C 1
ATOM 1471 O O . GLU A 1 190 ? 11.448 6.005 -0.260 1.00 93.19 190 GLU A O 1
ATOM 1476 N N . SER A 1 191 ? 11.919 6.542 1.861 1.00 94.44 191 SER A N 1
ATOM 1477 C CA . SER A 1 191 ? 10.572 7.010 2.218 1.00 94.44 191 SER A CA 1
ATOM 1478 C C . SER A 1 191 ? 10.032 8.148 1.350 1.00 94.44 191 SER A C 1
ATOM 1480 O O . SER A 1 191 ? 8.824 8.405 1.370 1.00 94.44 191 SER A O 1
ATOM 1482 N N . GLY A 1 192 ? 10.877 8.842 0.587 1.00 97.81 192 GLY A N 1
ATOM 1483 C CA . GLY A 1 192 ? 10.465 10.053 -0.101 1.00 97.81 192 GLY A CA 1
ATOM 1484 C C . GLY A 1 192 ? 9.436 9.805 -1.208 1.00 97.81 192 GLY A C 1
ATOM 1485 O O . GLY A 1 192 ? 8.359 10.405 -1.216 1.00 97.81 192 GLY A O 1
ATOM 1486 N N . MET A 1 193 ? 9.731 8.870 -2.106 1.00 98.12 193 MET A N 1
ATOM 1487 C CA . MET A 1 193 ? 8.870 8.458 -3.205 1.00 98.12 193 MET A CA 1
ATOM 1488 C C . MET A 1 193 ? 7.662 7.679 -2.684 1.00 98.12 193 MET A C 1
ATOM 1490 O O . MET A 1 193 ? 6.562 7.821 -3.218 1.00 98.12 193 MET A O 1
ATOM 1494 N N . HIS A 1 194 ? 7.818 6.927 -1.589 1.00 98.31 194 HIS A N 1
ATOM 1495 C CA . HIS A 1 194 ? 6.703 6.259 -0.907 1.00 98.31 194 HIS A CA 1
ATOM 1496 C C . HIS A 1 194 ? 5.643 7.267 -0.450 1.00 98.31 194 HIS A C 1
ATOM 1498 O O . HIS A 1 194 ? 4.459 7.118 -0.765 1.00 98.31 194 HIS A O 1
ATOM 1504 N N . GLN A 1 195 ? 6.075 8.334 0.230 1.00 98.31 195 GLN A N 1
ATOM 1505 C CA . GLN A 1 195 ? 5.201 9.424 0.665 1.00 98.31 195 GLN A CA 1
ATOM 1506 C C . GLN A 1 195 ? 4.571 10.152 -0.526 1.00 98.31 195 GLN A C 1
ATOM 1508 O O . GLN A 1 195 ? 3.375 10.446 -0.498 1.00 98.31 195 GLN A O 1
ATOM 1513 N N . ALA A 1 196 ? 5.349 10.411 -1.580 1.00 98.75 196 ALA A N 1
ATOM 1514 C CA . ALA A 1 196 ? 4.878 11.076 -2.791 1.00 98.75 196 ALA A CA 1
ATOM 1515 C C . ALA A 1 196 ? 3.771 10.280 -3.508 1.00 98.75 196 ALA A C 1
ATOM 1517 O O . ALA A 1 196 ? 2.748 10.858 -3.894 1.00 98.75 196 ALA A O 1
ATOM 1518 N N . ILE A 1 197 ? 3.932 8.957 -3.637 1.00 98.75 197 ILE A N 1
ATOM 1519 C CA . ILE A 1 197 ? 2.918 8.053 -4.201 1.00 98.75 197 ILE A CA 1
ATOM 1520 C C . ILE A 1 197 ? 1.658 8.054 -3.338 1.00 98.75 197 ILE A C 1
ATOM 1522 O O . ILE A 1 197 ? 0.566 8.299 -3.853 1.00 98.75 197 ILE A O 1
ATOM 1526 N N . HIS A 1 198 ? 1.793 7.852 -2.024 1.00 98.19 198 HIS A N 1
ATOM 1527 C CA . HIS A 1 198 ? 0.643 7.860 -1.120 1.00 98.19 198 HIS A CA 1
ATOM 1528 C C . HIS A 1 198 ? -0.114 9.198 -1.176 1.00 98.19 198 HIS A C 1
ATOM 1530 O O . HIS A 1 198 ? -1.333 9.218 -1.352 1.00 98.19 198 HIS A O 1
ATOM 1536 N N . LYS A 1 199 ? 0.602 10.328 -1.119 1.00 98.25 199 LYS A N 1
ATOM 1537 C CA . LYS A 1 199 ? 0.016 11.672 -1.229 1.00 98.25 199 LYS A CA 1
ATOM 1538 C C . LYS A 1 199 ? -0.664 11.899 -2.580 1.00 98.25 199 LYS A C 1
ATOM 1540 O O . LYS A 1 199 ? -1.748 12.483 -2.619 1.00 98.25 199 LYS A O 1
ATOM 1545 N N . GLY A 1 200 ? -0.067 11.419 -3.671 1.00 98.50 200 GLY A N 1
ATOM 1546 C CA . GLY A 1 200 ? -0.653 11.487 -5.010 1.00 98.50 200 GLY A CA 1
ATOM 1547 C C . GLY A 1 200 ? -1.974 10.719 -5.104 1.00 98.50 200 GLY A C 1
ATOM 1548 O O . GLY A 1 200 ? -2.960 11.256 -5.610 1.00 98.50 200 GLY A O 1
ATOM 1549 N N . LEU A 1 201 ? -2.027 9.504 -4.549 1.00 98.12 201 LEU A N 1
ATOM 1550 C CA . LEU A 1 201 ? -3.243 8.684 -4.497 1.00 98.12 201 LEU A CA 1
ATOM 1551 C C . LEU A 1 201 ? -4.337 9.329 -3.641 1.00 98.12 201 LEU A C 1
ATOM 1553 O O . LEU A 1 201 ? -5.486 9.392 -4.070 1.00 98.12 201 LEU A O 1
ATOM 1557 N N . VAL A 1 202 ? -3.985 9.871 -2.468 1.00 95.50 202 VAL A N 1
ATOM 1558 C CA . VAL A 1 202 ? -4.924 10.617 -1.613 1.00 95.50 202 VAL A CA 1
ATOM 1559 C C . VAL A 1 202 ? -5.508 11.811 -2.368 1.00 95.50 202 VAL A C 1
ATOM 1561 O O . VAL A 1 202 ? -6.725 11.996 -2.373 1.00 95.50 202 VAL A O 1
ATOM 1564 N N . LYS A 1 203 ? -4.656 12.599 -3.037 1.00 96.69 203 LYS A N 1
ATOM 1565 C CA . LYS A 1 203 ? -5.067 13.793 -3.788 1.00 96.69 203 LYS A CA 1
ATOM 1566 C C . LYS A 1 203 ? -5.999 13.452 -4.952 1.00 96.69 203 LYS A C 1
ATOM 1568 O O . LYS A 1 203 ? -6.978 14.157 -5.152 1.00 96.69 203 LYS A O 1
ATOM 1573 N N . LYS A 1 204 ? -5.696 12.390 -5.703 1.00 95.75 204 LYS A N 1
ATOM 1574 C CA . LYS A 1 204 ? -6.423 11.996 -6.925 1.00 95.75 204 LYS A CA 1
ATOM 1575 C C . LYS A 1 204 ? -7.536 10.983 -6.670 1.00 95.75 204 LYS A C 1
ATOM 1577 O O . LYS A 1 204 ? -8.119 10.475 -7.616 1.00 95.75 204 LYS A O 1
ATOM 1582 N N . ASN A 1 205 ? -7.836 10.658 -5.413 1.00 92.88 205 ASN A N 1
ATOM 1583 C CA . ASN A 1 205 ? -8.694 9.527 -5.058 1.00 92.88 205 ASN A CA 1
ATOM 1584 C C . ASN A 1 205 ? -10.067 9.520 -5.757 1.00 92.88 205 ASN A C 1
ATOM 1586 O O . ASN A 1 205 ? -10.626 8.453 -5.974 1.00 92.88 205 ASN A O 1
ATOM 1590 N N . LYS A 1 206 ? -10.621 10.693 -6.081 1.00 89.88 206 LYS A N 1
ATOM 1591 C CA . LYS A 1 206 ? -11.917 10.823 -6.763 1.00 89.88 206 LYS A CA 1
ATOM 1592 C C . LYS A 1 206 ? -11.818 10.867 -8.294 1.00 89.88 206 LYS A C 1
ATOM 1594 O O . LYS A 1 206 ? -12.840 10.725 -8.948 1.00 89.88 206 LYS A O 1
ATOM 1599 N N . ASP A 1 207 ? -10.613 11.024 -8.838 1.00 95.38 207 ASP A N 1
ATOM 1600 C CA . ASP A 1 207 ? -10.369 11.305 -10.260 1.00 95.38 207 ASP A CA 1
ATOM 1601 C C . ASP A 1 207 ? -9.806 10.090 -11.020 1.00 95.38 207 ASP A C 1
ATOM 1603 O O . ASP A 1 207 ? -9.599 10.147 -12.230 1.00 95.38 207 ASP A O 1
ATOM 1607 N N . LEU A 1 208 ? -9.490 9.002 -10.308 1.00 97.12 208 LEU A N 1
ATOM 1608 C CA . LEU A 1 208 ? -8.890 7.795 -10.880 1.00 97.12 208 LEU A CA 1
ATOM 1609 C C . LEU A 1 208 ? -9.973 6.828 -11.369 1.00 97.12 208 LEU A C 1
ATOM 1611 O O . LEU A 1 208 ? -10.890 6.470 -10.627 1.00 97.12 208 LEU A O 1
ATOM 1615 N N . ASN A 1 209 ? -9.815 6.346 -12.599 1.00 97.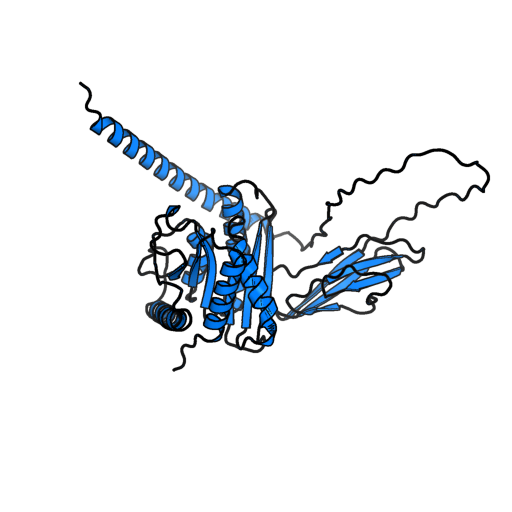00 209 ASN A N 1
ATOM 1616 C CA . ASN A 1 209 ? -10.757 5.441 -13.263 1.00 97.00 209 ASN A CA 1
ATOM 1617 C C . ASN A 1 209 ? -10.591 3.979 -12.825 1.00 97.00 209 ASN A C 1
ATOM 1619 O O . ASN A 1 209 ? -11.502 3.158 -12.990 1.00 97.00 209 ASN A O 1
ATOM 1623 N N . ARG A 1 210 ? -9.420 3.633 -12.287 1.00 96.06 210 ARG A N 1
ATOM 1624 C CA . ARG A 1 210 ? -9.092 2.290 -11.796 1.00 96.06 210 ARG A CA 1
ATOM 1625 C C . ARG A 1 210 ? -9.178 2.185 -10.287 1.00 96.06 210 ARG A C 1
ATOM 1627 O O . ARG A 1 210 ? -9.095 3.180 -9.566 1.00 96.06 210 ARG A O 1
ATOM 1634 N N . LYS A 1 211 ? -9.269 0.941 -9.816 1.00 96.31 211 LYS A N 1
ATOM 1635 C CA . LYS A 1 211 ? -9.084 0.605 -8.407 1.00 96.31 211 LYS A CA 1
ATOM 1636 C C . LYS A 1 211 ? -7.586 0.511 -8.126 1.00 96.31 211 LYS A C 1
ATOM 1638 O O . LYS A 1 211 ? -6.915 -0.382 -8.635 1.00 96.31 211 LYS A O 1
ATOM 1643 N N . PHE A 1 212 ? -7.065 1.393 -7.288 1.00 97.88 212 PHE A N 1
ATOM 1644 C CA . PHE A 1 212 ? -5.703 1.303 -6.772 1.00 97.88 212 PHE A CA 1
ATOM 1645 C C . PHE A 1 212 ? -5.721 0.647 -5.395 1.00 97.88 212 PHE A C 1
ATOM 1647 O O . PHE A 1 212 ? -6.517 1.027 -4.539 1.00 97.88 212 PHE A O 1
ATOM 1654 N N . VAL A 1 213 ? -4.831 -0.311 -5.167 1.00 96.62 213 VAL A N 1
ATOM 1655 C CA . VAL A 1 213 ? -4.594 -0.936 -3.864 1.00 96.62 213 VAL A CA 1
ATOM 1656 C C . VAL A 1 213 ? -3.162 -0.626 -3.459 1.00 96.62 213 VAL A C 1
ATOM 1658 O O . VAL A 1 213 ? -2.225 -1.010 -4.152 1.00 96.62 213 VAL A O 1
ATOM 1661 N N . LEU A 1 214 ? -2.989 0.092 -2.354 1.00 97.81 214 LEU A N 1
ATOM 1662 C CA . LEU A 1 214 ? -1.686 0.431 -1.797 1.00 97.81 214 LEU A CA 1
ATOM 1663 C C . LEU A 1 214 ? -1.412 -0.446 -0.574 1.00 97.81 214 LEU A C 1
ATOM 1665 O O . LEU A 1 214 ? -2.142 -0.381 0.417 1.00 97.81 214 LEU A O 1
ATOM 1669 N N . TYR A 1 215 ? -0.335 -1.220 -0.644 1.00 97.62 215 TYR A N 1
ATOM 1670 C CA . TYR A 1 215 ? 0.271 -1.912 0.484 1.00 97.62 215 TYR A CA 1
ATOM 1671 C C . TYR A 1 215 ? 1.384 -1.030 1.046 1.00 97.62 215 TYR A C 1
ATOM 1673 O O . TYR A 1 215 ? 2.446 -0.896 0.435 1.00 97.62 215 TYR A O 1
ATOM 1681 N N . TYR A 1 216 ? 1.127 -0.405 2.194 1.00 97.31 216 TYR A N 1
ATOM 1682 C CA . TYR A 1 216 ? 2.085 0.474 2.856 1.00 97.31 216 TYR A CA 1
ATOM 1683 C C . TYR A 1 216 ? 2.726 -0.266 4.028 1.00 97.31 216 TYR A C 1
ATOM 1685 O O . TYR A 1 216 ? 2.081 -0.546 5.040 1.00 97.31 216 TYR A O 1
ATOM 1693 N N . ILE A 1 217 ? 3.999 -0.615 3.874 1.00 97.69 217 ILE A N 1
ATOM 1694 C CA . ILE A 1 217 ? 4.793 -1.268 4.910 1.00 97.69 217 ILE A CA 1
ATOM 1695 C C . ILE A 1 217 ? 5.333 -0.211 5.883 1.00 97.69 217 ILE A C 1
ATOM 1697 O O . ILE A 1 217 ? 5.939 0.779 5.476 1.00 97.69 217 ILE A O 1
ATOM 1701 N N . HIS A 1 218 ? 5.127 -0.439 7.179 1.00 96.00 218 HIS A N 1
ATOM 1702 C CA . HIS A 1 218 ? 5.633 0.397 8.265 1.00 96.00 218 HIS A CA 1
ATOM 1703 C C . HIS A 1 218 ? 6.556 -0.429 9.163 1.00 96.00 218 HIS A C 1
ATOM 1705 O O . HIS A 1 218 ? 6.093 -1.222 9.985 1.00 96.00 218 HIS A O 1
ATOM 1711 N N . VAL A 1 219 ? 7.867 -0.237 9.009 1.00 96.31 219 VAL A N 1
ATOM 1712 C CA . VAL A 1 219 ? 8.894 -0.851 9.862 1.00 96.31 219 VAL A CA 1
ATOM 1713 C C . VAL A 1 219 ? 9.102 0.012 11.108 1.00 96.31 219 VAL A C 1
ATOM 1715 O O . VAL A 1 219 ? 9.367 1.205 11.000 1.00 96.31 219 VAL A O 1
ATOM 1718 N N . LEU A 1 220 ? 8.990 -0.594 12.293 1.00 94.44 220 LEU A N 1
ATOM 1719 C CA . LEU A 1 220 ? 9.060 0.089 13.595 1.00 94.44 220 LEU A CA 1
ATOM 1720 C C . LEU A 1 220 ? 10.295 -0.294 14.424 1.00 94.44 220 LEU A C 1
ATOM 1722 O O . LEU A 1 220 ? 10.515 0.253 15.503 1.00 94.44 220 LEU A O 1
ATOM 1726 N N . LYS A 1 221 ? 11.080 -1.273 13.966 1.00 93.00 221 LYS A N 1
ATOM 1727 C CA . LYS A 1 221 ? 12.266 -1.777 14.667 1.00 93.00 221 LYS A CA 1
ATOM 1728 C C . LYS A 1 221 ? 13.507 -1.647 13.803 1.00 93.00 221 LYS A C 1
ATOM 1730 O O . LYS A 1 221 ? 13.440 -1.780 12.582 1.00 93.00 221 LYS A O 1
ATOM 1735 N N . ASP A 1 222 ? 14.634 -1.432 14.475 1.00 92.62 222 ASP A N 1
ATOM 1736 C CA . ASP A 1 222 ? 15.963 -1.362 13.868 1.00 92.62 222 ASP A CA 1
ATOM 1737 C C . ASP A 1 222 ? 16.097 -0.241 12.816 1.00 92.62 222 ASP A C 1
ATOM 1739 O O . ASP A 1 222 ? 16.947 -0.312 11.935 1.00 92.62 222 ASP A O 1
ATOM 1743 N N . THR A 1 223 ? 15.270 0.809 12.909 1.00 87.38 223 THR A N 1
ATOM 1744 C CA . THR A 1 223 ? 15.159 1.892 11.910 1.00 87.38 223 THR A CA 1
ATOM 1745 C C . THR A 1 223 ? 16.435 2.723 11.753 1.00 87.38 223 THR A C 1
ATOM 1747 O O . THR A 1 223 ? 16.628 3.339 10.709 1.00 87.38 223 THR A O 1
ATOM 1750 N N . GLY A 1 224 ? 17.331 2.698 12.746 1.00 84.12 224 GLY A N 1
ATOM 1751 C CA . GLY A 1 224 ? 18.660 3.312 12.669 1.00 84.12 224 GLY A CA 1
ATOM 1752 C C . GLY A 1 224 ? 19.695 2.510 11.867 1.00 84.12 224 GLY A C 1
ATOM 1753 O O . GLY A 1 224 ? 20.754 3.041 11.556 1.00 84.12 224 GLY A O 1
ATOM 1754 N N . SER A 1 225 ? 19.421 1.250 11.509 1.00 92.38 225 SER A N 1
ATOM 1755 C CA . SER A 1 225 ? 20.330 0.404 10.725 1.00 92.38 225 SER A CA 1
ATOM 1756 C C . SER A 1 225 ? 19.711 0.072 9.374 1.00 92.38 225 SER A C 1
ATOM 1758 O O . SER A 1 225 ? 18.738 -0.677 9.316 1.00 92.38 225 SER A O 1
ATOM 1760 N N . TYR A 1 226 ? 20.320 0.560 8.286 1.00 88.12 226 TYR A N 1
ATOM 1761 C CA . TYR A 1 226 ? 19.833 0.319 6.923 1.00 88.12 226 TYR A CA 1
ATOM 1762 C C . TYR A 1 226 ? 19.587 -1.170 6.653 1.00 88.12 226 TYR A C 1
ATOM 1764 O O . TYR A 1 226 ? 18.467 -1.555 6.330 1.00 88.12 226 TYR A O 1
ATOM 1772 N N . SER A 1 227 ? 20.596 -2.022 6.863 1.00 90.88 227 SER A N 1
ATOM 1773 C CA . SER A 1 227 ? 20.504 -3.459 6.565 1.00 90.88 227 SER A CA 1
ATOM 1774 C C . SER A 1 227 ? 19.387 -4.156 7.356 1.00 90.88 227 SER A C 1
ATOM 1776 O O . SER A 1 227 ? 18.558 -4.865 6.780 1.00 90.88 227 SER A O 1
ATOM 1778 N N . LYS A 1 228 ? 19.291 -3.891 8.667 1.00 93.56 228 LYS A N 1
ATOM 1779 C CA . LYS A 1 228 ? 18.273 -4.513 9.529 1.00 93.56 228 LYS A CA 1
ATOM 1780 C C . LYS A 1 228 ? 16.866 -4.003 9.214 1.00 93.56 228 LYS A C 1
ATOM 1782 O O . LYS A 1 228 ? 15.950 -4.810 9.062 1.00 93.56 228 LYS A O 1
ATOM 1787 N N . SER A 1 229 ? 16.680 -2.687 9.063 1.00 93.62 229 SER A N 1
ATOM 1788 C CA . SER A 1 229 ? 15.368 -2.119 8.729 1.00 93.62 229 SER A CA 1
ATOM 1789 C C . SER A 1 229 ? 14.878 -2.573 7.357 1.00 93.62 229 SER A C 1
ATOM 1791 O O . SER A 1 229 ? 13.695 -2.870 7.195 1.00 93.62 229 SER A O 1
ATOM 1793 N N . ARG A 1 230 ? 15.795 -2.676 6.389 1.00 93.69 230 ARG A N 1
ATOM 1794 C CA . ARG A 1 230 ? 15.528 -3.177 5.038 1.00 93.69 230 ARG A CA 1
ATOM 1795 C C . ARG A 1 230 ? 15.021 -4.621 5.077 1.00 93.69 230 ARG A C 1
ATOM 1797 O O . ARG A 1 230 ? 13.962 -4.913 4.524 1.00 93.69 230 ARG A O 1
ATOM 1804 N N . MET A 1 231 ? 15.723 -5.500 5.797 1.00 95.12 231 MET A N 1
ATOM 1805 C CA . MET A 1 231 ? 15.313 -6.899 5.957 1.00 95.12 231 MET A CA 1
ATOM 1806 C C . MET A 1 231 ? 13.971 -7.028 6.693 1.00 95.12 231 MET A C 1
ATOM 1808 O O . MET A 1 231 ? 13.106 -7.799 6.277 1.00 95.12 231 MET A O 1
ATOM 1812 N N . ASN A 1 232 ? 13.749 -6.229 7.742 1.00 95.62 232 ASN A N 1
ATOM 1813 C CA . ASN A 1 232 ? 12.470 -6.204 8.458 1.00 95.62 232 ASN A CA 1
ATOM 1814 C C . ASN A 1 232 ? 11.298 -5.876 7.514 1.00 95.62 232 ASN A C 1
ATOM 1816 O O . ASN A 1 232 ? 10.257 -6.532 7.585 1.00 95.62 232 ASN A O 1
ATOM 1820 N N . GLY A 1 233 ? 11.465 -4.898 6.618 1.00 96.06 233 GLY A N 1
ATOM 1821 C CA . GLY A 1 233 ? 10.443 -4.536 5.636 1.00 96.06 233 GLY A CA 1
ATOM 1822 C C . GLY A 1 233 ? 10.215 -5.614 4.575 1.00 96.06 233 GLY A C 1
ATOM 1823 O O . GLY A 1 233 ? 9.064 -5.926 4.271 1.00 96.06 233 GLY A O 1
ATOM 1824 N N . GLN A 1 234 ? 11.281 -6.252 4.085 1.00 96.19 234 GLN A N 1
ATOM 1825 C CA . GLN A 1 234 ? 11.194 -7.395 3.166 1.00 96.19 234 GLN A CA 1
ATOM 1826 C C . GLN A 1 234 ? 10.393 -8.562 3.760 1.00 96.19 234 GLN A C 1
ATOM 1828 O O . GLN A 1 234 ? 9.464 -9.062 3.126 1.00 96.19 234 GLN A O 1
ATOM 1833 N N . ILE A 1 235 ? 10.730 -8.989 4.982 1.00 95.44 235 ILE A N 1
ATOM 1834 C CA . ILE A 1 235 ? 10.069 -10.113 5.666 1.00 95.44 235 ILE A CA 1
ATOM 1835 C C . ILE A 1 235 ? 8.604 -9.780 5.949 1.00 95.44 235 ILE A C 1
ATOM 1837 O O . ILE A 1 235 ? 7.714 -10.602 5.721 1.00 95.44 235 ILE A O 1
ATOM 1841 N N . LEU A 1 236 ? 8.337 -8.563 6.426 1.00 95.81 236 LEU A N 1
ATOM 1842 C CA . LEU A 1 236 ? 6.982 -8.101 6.707 1.00 95.81 236 LEU A CA 1
ATOM 1843 C C . LEU A 1 236 ? 6.128 -8.054 5.429 1.00 95.81 236 LEU A C 1
ATOM 1845 O O . LEU A 1 236 ? 4.998 -8.547 5.427 1.00 95.81 236 LEU A O 1
ATOM 1849 N N . GLY A 1 237 ? 6.683 -7.526 4.334 1.00 96.19 237 GLY A N 1
ATOM 1850 C CA . GLY A 1 237 ? 6.043 -7.526 3.022 1.00 96.19 237 GLY A CA 1
ATOM 1851 C C . GLY A 1 237 ? 5.766 -8.941 2.517 1.00 96.19 237 GLY A C 1
ATOM 1852 O O . GLY A 1 237 ? 4.635 -9.237 2.133 1.00 96.19 237 GLY A O 1
ATOM 1853 N N . ASN A 1 238 ? 6.746 -9.844 2.604 1.00 96.38 238 ASN A N 1
ATOM 1854 C CA . ASN A 1 238 ? 6.574 -11.243 2.218 1.00 96.38 238 ASN A CA 1
ATOM 1855 C C . ASN A 1 238 ? 5.429 -11.917 3.002 1.00 96.38 238 ASN A C 1
ATOM 1857 O O . ASN A 1 238 ? 4.500 -12.466 2.404 1.00 96.38 238 ASN A O 1
ATOM 1861 N N . LYS A 1 239 ? 5.446 -11.804 4.339 1.00 95.31 239 LYS A N 1
ATOM 1862 C CA . LYS A 1 239 ? 4.465 -12.454 5.223 1.00 95.31 239 LYS A CA 1
ATOM 1863 C C . LYS A 1 239 ? 3.041 -11.943 4.996 1.00 95.31 239 LYS A C 1
ATOM 1865 O O . LYS A 1 239 ? 2.097 -12.732 5.037 1.00 95.31 239 LYS A O 1
ATOM 1870 N N . CYS A 1 240 ? 2.873 -10.638 4.782 1.00 94.50 240 CYS A N 1
ATOM 1871 C CA . CYS A 1 240 ? 1.549 -10.017 4.734 1.00 94.50 240 CYS A CA 1
ATOM 1872 C C . CYS A 1 240 ? 0.994 -9.859 3.311 1.00 94.50 240 CYS A C 1
ATOM 1874 O O . CYS A 1 240 ? -0.185 -10.127 3.090 1.00 94.50 240 CYS A O 1
ATOM 1876 N N . ILE A 1 241 ? 1.810 -9.430 2.345 1.00 96.94 241 ILE A N 1
ATOM 1877 C CA . ILE A 1 241 ? 1.328 -8.992 1.024 1.00 96.94 241 ILE A CA 1
ATOM 1878 C C . ILE A 1 241 ? 1.130 -10.181 0.085 1.00 96.94 241 ILE A C 1
ATOM 1880 O O . ILE A 1 241 ? 0.119 -10.248 -0.611 1.00 96.94 241 ILE A O 1
ATOM 1884 N N . ILE A 1 242 ? 2.048 -11.152 0.078 1.00 94.38 242 ILE A N 1
ATOM 1885 C CA . ILE A 1 242 ? 2.089 -12.209 -0.948 1.00 94.38 242 ILE A CA 1
ATOM 1886 C C . ILE A 1 242 ? 0.804 -13.036 -0.996 1.00 94.38 242 ILE A C 1
ATOM 1888 O O . ILE A 1 242 ? 0.346 -13.401 -2.082 1.00 94.38 242 ILE A O 1
ATOM 1892 N N . LYS A 1 243 ? 0.205 -13.340 0.160 1.00 90.31 243 LYS A N 1
ATOM 1893 C CA . LYS A 1 243 ? -1.054 -14.101 0.237 1.00 90.31 243 LYS A CA 1
ATOM 1894 C C . LYS A 1 243 ? -2.269 -13.260 -0.163 1.00 90.31 243 LYS A C 1
ATOM 1896 O O . LYS A 1 243 ? -3.214 -13.792 -0.738 1.00 90.31 243 LYS A O 1
ATOM 1901 N N . ASP A 1 244 ? -2.249 -11.968 0.139 1.00 94.06 244 ASP A N 1
ATOM 1902 C CA . ASP A 1 244 ? -3.395 -11.082 -0.045 1.00 94.06 244 ASP A CA 1
ATOM 1903 C C . ASP A 1 244 ? -3.487 -10.505 -1.463 1.00 94.06 244 ASP A C 1
ATOM 1905 O O . ASP A 1 244 ? -4.568 -10.479 -2.043 1.00 94.06 244 ASP A O 1
ATOM 1909 N N . ILE A 1 245 ? -2.358 -10.126 -2.065 1.00 95.81 245 ILE A N 1
ATOM 1910 C CA . ILE A 1 245 ? -2.330 -9.424 -3.355 1.00 95.81 245 ILE A CA 1
ATOM 1911 C C . ILE A 1 245 ? -2.950 -10.220 -4.507 1.00 95.81 245 ILE A C 1
ATOM 1913 O O . ILE A 1 245 ? -3.580 -9.645 -5.391 1.00 95.81 245 ILE A O 1
ATOM 1917 N N . ALA A 1 246 ? -2.872 -11.553 -4.467 1.00 93.44 246 ALA A N 1
ATOM 1918 C CA . ALA A 1 246 ? -3.518 -12.406 -5.464 1.00 93.44 246 ALA A CA 1
ATOM 1919 C C . ALA A 1 246 ? -5.056 -12.281 -5.445 1.00 93.44 246 ALA A C 1
ATOM 1921 O O . ALA A 1 246 ? -5.696 -12.410 -6.489 1.00 93.44 246 ALA A O 1
ATOM 1922 N N . LYS A 1 247 ? -5.655 -11.979 -4.283 1.00 92.94 247 LYS A N 1
ATOM 1923 C CA . LYS A 1 247 ? -7.108 -11.777 -4.140 1.00 92.94 247 LYS A CA 1
ATOM 1924 C C . LYS A 1 247 ? -7.575 -10.502 -4.840 1.00 92.94 247 LYS A C 1
ATOM 1926 O O . LYS A 1 247 ? -8.700 -10.446 -5.328 1.00 92.94 247 LYS A O 1
ATOM 1931 N N . GLU A 1 248 ? -6.695 -9.506 -4.945 1.00 93.12 248 GLU A N 1
ATOM 1932 C CA . GLU A 1 248 ? -6.985 -8.242 -5.626 1.00 93.12 248 GLU A CA 1
ATOM 1933 C C . GLU A 1 248 ? -6.965 -8.345 -7.151 1.00 93.12 248 GLU A C 1
ATOM 1935 O O . GLU A 1 248 ? -7.505 -7.457 -7.814 1.00 93.12 248 GLU A O 1
ATOM 1940 N N . LYS A 1 249 ? -6.373 -9.418 -7.698 1.00 93.94 249 LYS A N 1
ATOM 1941 C CA . LYS A 1 249 ? -6.236 -9.676 -9.140 1.00 93.94 249 LYS A CA 1
ATOM 1942 C C . LYS A 1 249 ? -5.694 -8.452 -9.911 1.00 93.94 249 LYS A C 1
ATOM 1944 O O . LYS A 1 249 ? -6.354 -7.975 -10.838 1.00 93.94 249 LYS A O 1
ATOM 1949 N N . PRO A 1 250 ? -4.526 -7.900 -9.529 1.00 96.19 250 PRO A N 1
ATOM 1950 C CA . PRO A 1 250 ? -3.986 -6.709 -10.175 1.00 96.19 250 PRO A CA 1
ATOM 1951 C C . PRO A 1 250 ? -3.607 -6.962 -11.641 1.00 96.19 250 PRO A C 1
ATOM 1953 O O . PRO A 1 250 ? -3.012 -7.982 -11.986 1.00 96.19 250 PRO A O 1
ATOM 1956 N N . GLU A 1 251 ? -3.902 -5.990 -12.505 1.00 95.25 251 GLU A N 1
ATOM 1957 C CA . GLU A 1 251 ? -3.392 -5.932 -13.879 1.00 95.25 251 GLU A CA 1
ATOM 1958 C C . GLU A 1 251 ? -1.897 -5.612 -13.909 1.00 95.25 251 GLU A C 1
ATOM 1960 O O . GLU A 1 251 ? -1.184 -6.111 -14.776 1.00 95.25 251 GLU A O 1
ATOM 1965 N N . ILE A 1 252 ? -1.453 -4.761 -12.977 1.00 97.31 252 ILE A N 1
ATOM 1966 C CA . ILE A 1 252 ? -0.068 -4.334 -12.774 1.00 97.31 252 ILE A CA 1
ATOM 1967 C C . ILE A 1 252 ? 0.186 -4.253 -11.270 1.00 97.31 252 ILE A C 1
ATOM 1969 O O . ILE A 1 252 ? -0.608 -3.658 -10.537 1.00 97.31 252 ILE A O 1
ATOM 1973 N N . THR A 1 253 ? 1.313 -4.811 -10.838 1.00 98.38 253 THR A N 1
ATOM 1974 C CA . THR A 1 253 ? 1.889 -4.602 -9.512 1.00 98.38 253 THR A CA 1
ATOM 1975 C C . THR A 1 253 ? 3.202 -3.846 -9.641 1.00 98.38 253 THR A C 1
ATOM 1977 O O . THR A 1 253 ? 4.074 -4.263 -10.405 1.00 98.38 253 THR A O 1
ATOM 1980 N N . THR A 1 254 ? 3.366 -2.772 -8.873 1.00 98.19 254 THR A N 1
ATOM 1981 C CA . THR A 1 254 ? 4.636 -2.045 -8.797 1.00 98.19 254 THR A CA 1
ATOM 1982 C C . THR A 1 254 ? 5.149 -1.999 -7.366 1.00 98.19 254 THR A C 1
ATOM 1984 O O . THR A 1 254 ? 4.446 -1.533 -6.470 1.00 98.19 254 THR A O 1
ATOM 1987 N N . ASP A 1 255 ? 6.390 -2.433 -7.178 1.00 98.44 255 ASP A N 1
ATOM 1988 C CA . ASP A 1 255 ? 7.184 -2.208 -5.974 1.00 98.44 255 ASP A CA 1
ATOM 1989 C C . ASP A 1 255 ? 8.009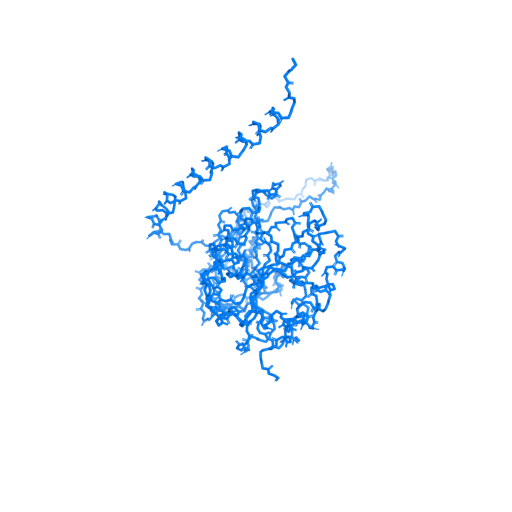 -0.923 -6.138 1.00 98.44 255 ASP A C 1
ATOM 1991 O O . ASP A 1 255 ? 8.744 -0.773 -7.117 1.00 98.44 255 ASP A O 1
ATOM 1995 N N . ILE A 1 256 ? 7.809 0.052 -5.253 1.00 98.44 256 ILE A N 1
ATOM 1996 C CA . ILE A 1 256 ? 8.339 1.411 -5.403 1.00 98.44 256 ILE A CA 1
ATOM 1997 C C . ILE A 1 256 ? 9.574 1.581 -4.524 1.00 98.44 256 ILE A C 1
ATOM 1999 O O . ILE A 1 256 ? 9.503 1.427 -3.303 1.00 98.44 256 ILE A O 1
ATOM 2003 N N . HIS A 1 257 ? 10.670 2.011 -5.136 1.00 97.25 257 HIS A N 1
ATOM 2004 C CA . HIS A 1 257 ? 11.968 2.139 -4.494 1.00 97.25 257 HIS A CA 1
ATOM 2005 C C . HIS A 1 257 ? 12.647 3.473 -4.799 1.00 97.25 257 HIS A C 1
ATOM 2007 O O . HIS A 1 257 ? 12.264 4.228 -5.708 1.00 97.25 257 HIS A O 1
ATOM 2013 N N . GLU A 1 258 ? 13.671 3.757 -3.999 1.00 96.00 258 GLU A N 1
ATOM 2014 C CA . GLU A 1 258 ? 14.646 4.787 -4.313 1.00 96.00 258 GLU A CA 1
ATOM 2015 C C . GLU A 1 258 ? 16.054 4.214 -4.443 1.00 96.00 258 GLU A C 1
ATOM 2017 O O . GLU A 1 258 ? 16.423 3.242 -3.792 1.00 96.00 258 GLU A O 1
ATOM 2022 N N . THR A 1 259 ? 16.870 4.879 -5.254 1.00 93.25 259 THR A N 1
ATOM 2023 C CA . THR A 1 259 ? 18.241 4.475 -5.550 1.00 93.25 259 THR A CA 1
ATOM 2024 C C . THR A 1 259 ? 19.198 5.658 -5.469 1.00 93.25 259 THR A C 1
ATOM 2026 O O . THR A 1 259 ? 18.837 6.794 -5.776 1.00 93.25 259 THR A O 1
ATOM 2029 N N . SER A 1 260 ? 20.461 5.388 -5.139 1.00 92.19 260 SER A N 1
ATOM 2030 C CA . SER A 1 260 ? 21.554 6.365 -5.209 1.00 92.19 260 SER A CA 1
ATOM 2031 C C . SER A 1 260 ? 22.112 6.555 -6.633 1.00 92.19 260 SER A C 1
ATOM 2033 O O . SER A 1 260 ? 23.185 7.133 -6.811 1.00 92.19 260 SER A O 1
ATOM 2035 N N . TYR A 1 261 ? 21.392 6.072 -7.656 1.00 91.19 261 TYR A N 1
ATOM 2036 C CA . TYR A 1 261 ? 21.682 6.251 -9.081 1.00 91.19 261 TYR A CA 1
ATOM 2037 C C . TYR A 1 261 ? 23.132 5.885 -9.446 1.00 91.19 261 TYR A C 1
ATOM 2039 O O . TYR A 1 261 ? 23.471 4.701 -9.469 1.00 91.19 261 TYR A O 1
ATOM 2047 N N . LYS A 1 262 ? 23.992 6.875 -9.728 1.00 91.38 262 LYS A N 1
ATOM 2048 C CA . LYS A 1 262 ? 25.380 6.659 -10.165 1.00 91.38 262 LYS A CA 1
ATOM 2049 C C . LYS A 1 262 ? 26.210 5.929 -9.114 1.00 91.38 262 LYS A C 1
ATOM 2051 O O . LYS A 1 262 ? 27.046 5.113 -9.481 1.00 91.38 262 LYS A O 1
ATOM 2056 N N . ILE A 1 263 ? 25.945 6.171 -7.828 1.00 89.88 263 ILE A N 1
ATOM 2057 C CA . ILE A 1 263 ? 26.638 5.486 -6.724 1.00 89.88 263 ILE A CA 1
ATOM 2058 C C . ILE A 1 263 ? 26.316 3.986 -6.743 1.00 89.88 263 ILE A C 1
ATOM 2060 O O . ILE A 1 263 ? 27.170 3.160 -6.448 1.00 89.88 263 ILE A O 1
ATOM 2064 N N . SER A 1 264 ? 25.099 3.622 -7.152 1.00 87.12 264 SER A N 1
ATOM 2065 C CA . SER A 1 264 ? 24.669 2.229 -7.315 1.00 87.12 264 SER A CA 1
ATOM 2066 C C . SER A 1 264 ? 25.067 1.622 -8.670 1.00 87.12 264 SER A C 1
ATOM 2068 O O . SER A 1 264 ? 24.673 0.498 -8.966 1.00 87.12 264 SER A O 1
ATOM 2070 N N . GLY A 1 265 ? 25.803 2.354 -9.517 1.00 90.88 265 GLY A N 1
ATOM 2071 C CA . GLY A 1 265 ? 26.201 1.904 -10.855 1.00 90.88 265 GLY A CA 1
ATOM 2072 C C . GLY A 1 265 ? 25.059 1.849 -11.876 1.00 90.88 265 GLY A C 1
ATOM 2073 O O . GLY A 1 265 ? 25.216 1.267 -12.950 1.00 90.88 265 GLY A O 1
ATOM 2074 N N . TYR A 1 266 ? 23.897 2.433 -11.573 1.00 93.50 266 TYR A N 1
ATOM 2075 C CA . TYR A 1 266 ? 22.750 2.395 -12.477 1.00 93.50 266 TYR A CA 1
ATOM 2076 C C . TYR A 1 266 ? 22.882 3.404 -13.615 1.00 93.50 266 TYR A C 1
ATOM 2078 O O . TYR A 1 266 ? 23.319 4.537 -13.427 1.00 93.50 266 TYR A O 1
ATOM 2086 N N . LYS A 1 267 ? 22.427 2.999 -14.807 1.00 95.56 267 LYS A N 1
ATOM 2087 C CA . LYS A 1 267 ? 22.472 3.826 -16.025 1.00 95.56 267 LYS A CA 1
ATOM 2088 C C . LYS A 1 267 ? 21.485 4.994 -16.009 1.00 95.56 267 LYS A C 1
ATOM 2090 O O . LYS A 1 267 ? 21.729 6.006 -16.659 1.00 95.56 267 LYS A O 1
ATOM 2095 N N . TYR A 1 268 ? 20.375 4.861 -15.286 1.00 96.44 268 TYR A N 1
ATOM 2096 C CA . TYR A 1 268 ? 19.313 5.863 -15.257 1.00 96.44 268 TYR A CA 1
ATOM 2097 C C . TYR A 1 268 ? 18.924 6.207 -13.815 1.00 96.44 268 TYR A C 1
ATOM 2099 O O . TYR A 1 268 ? 18.847 5.304 -12.983 1.00 96.44 268 TYR A O 1
ATOM 2107 N N . PRO A 1 269 ? 18.602 7.480 -13.516 1.00 95.88 269 PRO A N 1
ATOM 2108 C CA . PRO A 1 269 ? 18.162 7.898 -12.183 1.00 95.88 269 PRO A CA 1
ATOM 2109 C C . PRO A 1 269 ? 16.711 7.504 -11.898 1.00 95.88 269 PRO A C 1
ATOM 2111 O O . PRO A 1 269 ? 16.203 7.692 -10.797 1.00 95.88 269 PRO A O 1
ATOM 2114 N N . ARG A 1 270 ? 15.988 7.049 -12.922 1.00 96.88 270 ARG A N 1
ATOM 2115 C CA . ARG A 1 270 ? 14.583 6.694 -12.820 1.00 96.88 270 ARG A CA 1
ATOM 2116 C C . ARG A 1 270 ? 14.217 5.701 -13.896 1.00 96.88 270 ARG A C 1
ATOM 2118 O O . ARG A 1 270 ? 14.294 6.008 -15.091 1.00 96.88 270 ARG A O 1
ATOM 2125 N N . PHE A 1 271 ? 13.807 4.522 -13.473 1.00 98.00 271 PHE A N 1
ATOM 2126 C CA . PHE A 1 271 ? 13.546 3.437 -14.395 1.00 98.00 271 PHE A CA 1
ATOM 2127 C C . PHE A 1 271 ? 12.555 2.434 -13.832 1.00 98.00 271 PHE A C 1
ATOM 2129 O O . PHE A 1 271 ? 12.290 2.388 -12.633 1.00 98.00 271 PHE A O 1
ATOM 2136 N N . ILE A 1 272 ? 12.013 1.625 -14.734 1.00 97.94 272 ILE A N 1
ATOM 2137 C CA . ILE A 1 272 ? 11.285 0.417 -14.387 1.00 97.94 272 ILE A CA 1
ATOM 2138 C C . ILE A 1 272 ? 12.136 -0.789 -14.760 1.00 97.94 272 ILE A C 1
ATOM 2140 O O . ILE A 1 272 ? 12.551 -0.917 -15.917 1.00 97.94 272 ILE A O 1
ATOM 2144 N N . HIS A 1 273 ? 12.324 -1.668 -13.780 1.00 95.81 273 HIS A N 1
ATOM 2145 C CA . HIS A 1 273 ? 12.835 -3.018 -13.963 1.00 95.81 273 HIS A CA 1
ATOM 2146 C C . HIS A 1 273 ? 11.651 -3.987 -14.018 1.00 95.81 273 HIS A C 1
ATOM 2148 O O . HIS A 1 273 ? 10.848 -4.086 -13.084 1.00 95.81 273 HIS A O 1
ATOM 2154 N N . MET A 1 274 ? 11.523 -4.696 -15.138 1.00 95.75 274 MET A N 1
ATOM 2155 C CA . MET A 1 274 ? 10.514 -5.731 -15.324 1.00 95.75 274 MET A CA 1
ATOM 2156 C C . MET A 1 274 ? 10.957 -7.064 -14.727 1.00 95.75 274 MET A C 1
ATOM 2158 O O . MET A 1 274 ? 11.893 -7.693 -15.222 1.00 95.75 274 MET A O 1
ATOM 2162 N N . ILE A 1 275 ? 10.213 -7.567 -13.740 1.00 95.44 275 ILE A N 1
ATOM 2163 C CA . ILE A 1 275 ? 10.495 -8.878 -13.156 1.00 95.44 275 ILE A CA 1
ATOM 2164 C C . ILE A 1 275 ? 10.001 -9.972 -14.102 1.00 95.44 275 ILE A C 1
ATOM 2166 O O . ILE A 1 275 ? 8.802 -10.181 -14.279 1.00 95.44 275 ILE A O 1
ATOM 2170 N N . SER A 1 276 ? 10.944 -10.646 -14.763 1.00 92.94 276 SER A N 1
ATOM 2171 C CA . SER A 1 276 ? 10.665 -11.683 -15.755 1.00 92.94 276 SER A CA 1
ATOM 2172 C C . SER A 1 276 ? 11.775 -12.731 -15.836 1.00 92.94 276 SER A C 1
ATOM 2174 O O . SER A 1 276 ? 12.930 -12.476 -15.499 1.00 92.94 276 SER A O 1
ATOM 2176 N N . ASN A 1 277 ? 11.431 -13.895 -16.382 1.00 89.75 277 ASN A N 1
ATOM 2177 C CA . ASN A 1 277 ? 12.341 -15.022 -16.598 1.00 89.75 277 ASN A CA 1
ATOM 2178 C C . ASN A 1 277 ? 13.455 -14.772 -17.636 1.00 89.75 277 ASN A C 1
ATOM 2180 O O . ASN A 1 277 ? 14.341 -15.606 -17.780 1.00 89.75 277 ASN A O 1
ATOM 2184 N N . LYS A 1 278 ? 13.440 -13.642 -18.360 1.00 85.81 278 LYS A N 1
ATOM 2185 C CA . LYS A 1 278 ? 14.467 -13.325 -19.369 1.00 85.81 278 LYS A CA 1
ATOM 2186 C C . LYS A 1 278 ? 15.805 -12.925 -18.741 1.00 85.81 278 LYS A C 1
ATOM 2188 O O . LYS A 1 278 ? 16.854 -13.185 -19.320 1.00 85.81 278 LYS A O 1
ATOM 2193 N N . HIS A 1 279 ? 15.759 -12.291 -17.572 1.00 80.94 279 HIS A N 1
ATOM 2194 C CA . HIS A 1 279 ? 16.942 -11.744 -16.898 1.00 80.94 279 HIS A CA 1
ATOM 2195 C C . HIS A 1 279 ? 17.061 -12.219 -15.441 1.00 80.94 279 HIS A C 1
ATOM 2197 O O . HIS A 1 279 ? 18.059 -11.945 -14.782 1.00 80.94 279 HIS A O 1
ATOM 2203 N N . ILE A 1 280 ? 16.060 -12.956 -14.939 1.00 89.00 280 ILE A N 1
ATOM 2204 C CA . ILE A 1 280 ? 15.986 -13.418 -13.552 1.00 89.00 280 ILE A CA 1
ATOM 2205 C C . ILE A 1 280 ? 15.655 -14.912 -13.544 1.00 89.00 280 ILE A C 1
ATOM 2207 O O . ILE A 1 280 ? 14.509 -15.306 -13.748 1.00 89.00 280 ILE A O 1
ATOM 2211 N N . LYS A 1 281 ? 16.661 -15.753 -13.278 1.00 89.69 281 LYS A N 1
ATOM 2212 C CA . LYS A 1 281 ? 16.538 -17.222 -13.345 1.00 89.69 281 LYS A CA 1
ATOM 2213 C C . LYS A 1 281 ? 15.496 -17.805 -12.381 1.00 89.69 281 LYS A 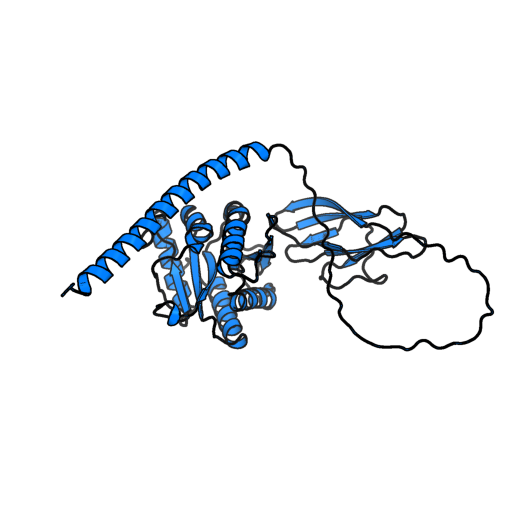C 1
ATOM 2215 O O . LYS A 1 281 ? 14.888 -18.823 -12.684 1.00 89.69 281 LYS A O 1
ATOM 2220 N N . SER A 1 282 ? 15.281 -17.171 -11.228 1.00 91.19 282 SER A N 1
ATOM 2221 C CA . SER A 1 282 ? 14.305 -17.615 -10.221 1.00 91.19 282 SER A CA 1
ATOM 2222 C C . SER A 1 282 ? 12.850 -17.287 -10.580 1.00 91.19 282 SER A C 1
ATOM 2224 O O . SER A 1 282 ? 11.932 -17.752 -9.898 1.00 91.19 282 SER A O 1
ATOM 2226 N N . VAL A 1 283 ? 12.621 -16.500 -11.638 1.00 94.31 283 VAL A N 1
ATOM 2227 C CA . VAL A 1 283 ? 11.275 -16.164 -12.101 1.00 94.31 283 VAL A CA 1
ATOM 2228 C C . VAL A 1 283 ? 10.773 -17.252 -13.049 1.00 94.31 283 VAL A C 1
ATOM 2230 O O . VAL A 1 283 ? 11.375 -17.518 -14.086 1.00 94.31 283 VAL A O 1
ATOM 2233 N N . LYS A 1 284 ? 9.637 -17.860 -12.711 1.00 94.75 284 LYS A N 1
ATOM 2234 C CA . LYS A 1 284 ? 8.967 -18.930 -13.456 1.00 94.75 284 LYS A CA 1
ATOM 2235 C C . LYS A 1 284 ? 7.617 -18.422 -13.964 1.00 94.75 284 LYS A C 1
ATOM 2237 O O . LYS A 1 284 ? 6.588 -18.650 -13.341 1.00 94.75 284 LYS A O 1
ATOM 2242 N N . ILE A 1 285 ? 7.635 -17.700 -15.086 1.00 95.00 285 ILE A N 1
ATOM 2243 C CA . ILE A 1 285 ? 6.426 -17.176 -15.746 1.00 95.00 285 ILE A CA 1
ATOM 2244 C C . ILE A 1 285 ? 6.236 -17.785 -17.133 1.00 95.00 285 ILE A C 1
ATOM 2246 O O . ILE A 1 285 ? 7.209 -18.145 -17.801 1.00 95.00 285 ILE A O 1
ATOM 2250 N N . SER A 1 286 ? 4.983 -17.865 -17.586 1.00 95.44 286 SER A N 1
ATOM 2251 C CA . SER A 1 286 ? 4.663 -18.342 -18.931 1.00 95.44 286 SER A CA 1
ATOM 2252 C C . SER A 1 286 ? 5.125 -17.352 -20.013 1.00 95.44 286 SER A C 1
ATOM 2254 O O . SER A 1 286 ? 5.317 -16.156 -19.764 1.00 95.44 286 SER A O 1
ATOM 2256 N N . LYS A 1 287 ? 5.258 -17.824 -21.263 1.00 95.06 287 LYS A N 1
ATOM 2257 C CA . LYS A 1 287 ? 5.515 -16.944 -22.424 1.00 95.06 287 LYS A CA 1
ATOM 2258 C C . LYS A 1 287 ? 4.413 -15.883 -22.584 1.00 95.06 287 LYS A C 1
ATOM 2260 O O . LYS A 1 287 ? 4.699 -14.751 -22.976 1.00 95.06 287 LYS A O 1
ATOM 2265 N N . GLN A 1 288 ? 3.166 -16.235 -22.263 1.00 95.06 288 GLN A N 1
ATOM 2266 C CA . GLN A 1 288 ? 2.019 -15.333 -22.348 1.00 95.06 288 GLN A CA 1
ATOM 2267 C C . GLN A 1 288 ? 2.094 -14.221 -21.297 1.00 95.06 288 GLN A C 1
ATOM 2269 O O . GLN A 1 288 ? 1.924 -13.051 -21.646 1.00 95.06 288 GLN A O 1
ATOM 2274 N N . ASP A 1 289 ? 2.440 -14.554 -20.053 1.00 94.44 289 ASP A N 1
ATOM 2275 C CA . ASP A 1 289 ? 2.613 -13.568 -18.980 1.00 94.44 289 ASP A CA 1
ATOM 2276 C C . ASP A 1 289 ? 3.789 -12.633 -19.268 1.00 94.44 289 ASP A C 1
ATOM 2278 O O . ASP A 1 289 ? 3.675 -11.418 -19.096 1.00 94.44 289 ASP A O 1
ATOM 2282 N N . HIS A 1 290 ? 4.892 -13.166 -19.808 1.00 94.94 290 HIS A N 1
ATOM 2283 C CA . HIS A 1 290 ? 6.019 -12.351 -20.264 1.00 94.94 290 HIS A CA 1
ATOM 2284 C C . HIS A 1 290 ? 5.592 -11.343 -21.344 1.00 94.94 290 HIS A C 1
ATOM 2286 O O . HIS A 1 290 ? 5.922 -10.155 -21.259 1.00 94.94 290 HIS A O 1
ATOM 2292 N N . LYS A 1 291 ? 4.846 -11.800 -22.362 1.00 95.31 291 LYS A N 1
ATOM 2293 C CA . LYS A 1 291 ? 4.346 -10.946 -23.453 1.00 95.31 291 LYS A CA 1
ATOM 2294 C C . LYS A 1 291 ? 3.388 -9.878 -22.921 1.00 95.31 291 LYS A C 1
ATOM 2296 O O . LYS A 1 291 ? 3.502 -8.714 -23.306 1.00 95.31 291 LYS A O 1
ATOM 2301 N N . LYS A 1 292 ? 2.489 -10.257 -22.009 1.00 95.00 292 LYS A N 1
ATOM 2302 C CA . LYS A 1 292 ? 1.547 -9.353 -21.337 1.00 95.00 292 LYS A CA 1
ATOM 2303 C C . LYS A 1 292 ? 2.280 -8.273 -20.538 1.00 95.00 292 LYS A C 1
ATOM 2305 O O . LYS A 1 292 ? 2.013 -7.090 -20.739 1.00 95.00 292 LYS A O 1
ATOM 2310 N N . SER A 1 293 ? 3.233 -8.672 -19.695 1.00 95.31 293 SER A N 1
ATOM 2311 C CA . SER A 1 293 ? 4.075 -7.764 -18.908 1.00 95.31 293 SER A CA 1
ATOM 2312 C C . SER A 1 293 ? 4.848 -6.800 -19.817 1.00 95.31 293 SER A C 1
ATOM 2314 O O . SER A 1 293 ? 4.730 -5.583 -19.700 1.00 95.31 293 SER A O 1
ATOM 2316 N N . SER A 1 294 ? 5.516 -7.316 -20.852 1.00 95.50 294 SER A N 1
ATOM 2317 C CA . SER A 1 294 ? 6.246 -6.486 -21.821 1.00 95.50 294 SER A CA 1
ATOM 2318 C C . SER A 1 294 ? 5.353 -5.470 -22.545 1.00 95.50 294 SER A C 1
ATOM 2320 O O . SER A 1 294 ? 5.772 -4.335 -22.790 1.00 95.50 294 SER A O 1
ATOM 2322 N N . LEU A 1 295 ? 4.116 -5.850 -22.889 1.00 96.56 295 LEU A N 1
ATOM 2323 C CA . LEU A 1 295 ? 3.168 -4.967 -23.568 1.00 96.56 295 LEU A CA 1
ATOM 2324 C C . LEU A 1 295 ? 2.668 -3.845 -22.651 1.00 96.56 295 LEU A C 1
ATOM 2326 O O . LEU A 1 295 ? 2.650 -2.686 -23.077 1.00 96.56 295 LEU A O 1
ATOM 2330 N N . TYR A 1 296 ? 2.314 -4.160 -21.400 1.00 97.06 296 TYR A N 1
ATOM 2331 C CA . TYR A 1 296 ? 1.979 -3.132 -20.413 1.00 97.06 296 TYR A CA 1
ATOM 2332 C C . TYR A 1 296 ? 3.144 -2.169 -20.213 1.00 97.06 296 TYR A C 1
ATOM 2334 O O . TYR A 1 296 ? 2.924 -0.963 -20.268 1.00 97.06 296 TYR A O 1
ATOM 2342 N N . LEU A 1 297 ? 4.374 -2.668 -20.047 1.00 97.06 297 LEU A N 1
ATOM 2343 C CA . LEU A 1 297 ? 5.542 -1.811 -19.857 1.00 97.06 297 LEU A CA 1
ATOM 2344 C C . LEU A 1 297 ? 5.748 -0.879 -21.054 1.00 97.06 297 LEU A C 1
ATOM 2346 O O . LEU A 1 297 ? 5.869 0.330 -20.877 1.00 97.06 297 LEU A O 1
ATOM 2350 N N . LYS A 1 298 ? 5.705 -1.407 -22.284 1.00 97.44 298 LYS A N 1
ATOM 2351 C CA . LYS A 1 298 ? 5.826 -0.593 -23.505 1.00 97.44 298 LYS A CA 1
ATOM 2352 C C . LYS A 1 298 ? 4.794 0.540 -23.537 1.00 97.44 298 LYS A C 1
ATOM 2354 O O . LYS A 1 298 ? 5.136 1.668 -23.883 1.00 97.44 298 LYS A O 1
ATOM 2359 N N . ARG A 1 299 ? 3.534 0.256 -23.193 1.00 97.38 299 ARG A N 1
ATOM 2360 C CA . ARG A 1 299 ? 2.453 1.258 -23.188 1.00 97.38 299 ARG A CA 1
ATOM 2361 C C . ARG A 1 299 ? 2.575 2.239 -22.018 1.00 97.38 299 ARG A C 1
ATOM 2363 O O . ARG A 1 299 ? 2.345 3.430 -22.203 1.00 97.38 299 ARG A O 1
ATOM 2370 N N . LEU A 1 300 ? 2.995 1.763 -20.850 1.00 97.88 300 LEU A N 1
ATOM 2371 C CA . LEU A 1 300 ? 3.248 2.587 -19.672 1.00 97.88 300 LEU A CA 1
ATOM 2372 C C . LEU A 1 300 ? 4.346 3.619 -19.949 1.00 97.88 300 LEU A C 1
ATOM 2374 O O . LEU A 1 300 ? 4.160 4.796 -19.657 1.00 97.88 300 LEU A O 1
ATOM 2378 N N . LEU A 1 301 ? 5.447 3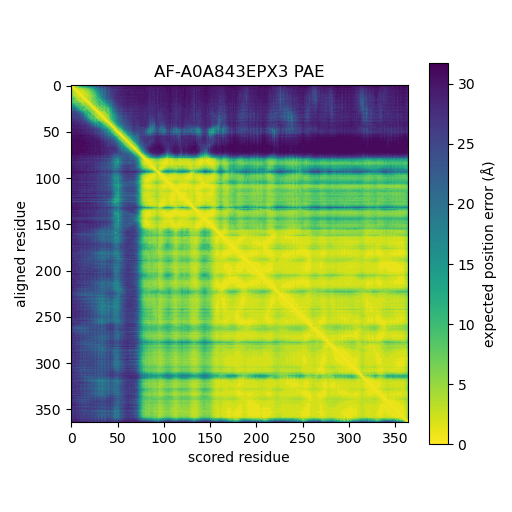.210 -20.585 1.00 97.56 301 LEU A N 1
ATOM 2379 C CA . LEU A 1 301 ? 6.559 4.106 -20.920 1.00 97.56 301 LEU A CA 1
ATOM 2380 C C . LEU A 1 301 ? 6.190 5.147 -21.987 1.00 97.56 301 LEU A C 1
ATOM 2382 O O . LEU A 1 301 ? 6.705 6.257 -21.942 1.00 97.56 301 LEU A O 1
ATOM 2386 N N . LYS A 1 302 ? 5.239 4.856 -22.889 1.00 97.44 302 LYS A N 1
ATOM 2387 C CA . LYS A 1 302 ? 4.673 5.882 -23.790 1.00 97.44 302 LYS A CA 1
ATOM 2388 C C . LYS A 1 302 ? 3.914 6.971 -23.025 1.00 97.44 302 LYS A C 1
ATOM 2390 O O . LYS A 1 302 ? 3.976 8.137 -23.393 1.00 97.44 302 LYS A O 1
ATOM 2395 N N . LEU A 1 303 ? 3.200 6.593 -21.964 1.00 97.94 303 LEU A N 1
ATOM 2396 C CA . LEU A 1 303 ? 2.455 7.524 -21.106 1.00 97.94 303 LEU A CA 1
ATOM 2397 C C . LEU A 1 303 ? 3.359 8.245 -20.092 1.00 97.94 303 LEU A C 1
ATOM 2399 O O . LEU A 1 303 ? 3.008 9.319 -19.603 1.00 97.94 303 LEU A O 1
ATOM 2403 N N . ALA A 1 304 ? 4.516 7.663 -19.780 1.00 97.25 304 ALA A N 1
ATOM 2404 C CA . ALA A 1 304 ? 5.507 8.185 -18.849 1.00 97.25 304 ALA A CA 1
ATOM 2405 C C . ALA A 1 304 ? 6.917 8.205 -19.481 1.00 97.25 304 ALA A C 1
ATOM 2407 O O . ALA A 1 304 ? 7.813 7.519 -18.992 1.00 97.25 304 ALA A O 1
ATOM 2408 N N . PRO A 1 305 ? 7.160 9.039 -20.514 1.00 96.19 305 PRO A N 1
ATOM 2409 C CA . PRO A 1 305 ? 8.418 9.033 -21.280 1.00 96.19 305 PRO A CA 1
ATOM 2410 C C . PRO A 1 305 ? 9.648 9.492 -20.479 1.00 96.19 305 PRO A C 1
ATOM 2412 O O . PRO A 1 305 ? 10.778 9.355 -20.924 1.00 96.19 305 PRO A O 1
ATOM 2415 N N . HIS A 1 306 ? 9.437 10.028 -19.277 1.00 94.56 306 HIS A N 1
ATOM 2416 C CA . HIS A 1 306 ? 10.483 10.425 -18.335 1.00 94.56 306 HIS A CA 1
ATOM 2417 C C . HIS A 1 306 ? 11.062 9.242 -17.537 1.00 94.56 306 HIS A C 1
ATOM 2419 O O . HIS A 1 306 ? 11.911 9.464 -16.670 1.00 94.56 306 HIS A O 1
ATOM 2425 N N . ILE A 1 307 ? 10.562 8.024 -17.757 1.00 97.94 307 ILE A N 1
ATOM 2426 C CA . ILE A 1 307 ? 11.002 6.783 -17.118 1.00 97.94 307 ILE A CA 1
ATOM 2427 C C . ILE A 1 307 ? 11.684 5.926 -18.183 1.00 97.94 307 ILE A C 1
ATOM 2429 O O . ILE A 1 307 ? 11.150 5.751 -19.277 1.00 97.94 307 ILE A O 1
ATOM 2433 N N . HIS A 1 308 ? 12.844 5.361 -17.859 1.00 97.56 308 HIS A N 1
ATOM 2434 C CA . HIS A 1 308 ? 13.523 4.417 -18.743 1.00 97.56 308 HIS A CA 1
ATOM 2435 C C . HIS A 1 308 ? 13.130 2.975 -18.421 1.00 97.56 308 HIS A C 1
ATOM 2437 O O . HIS A 1 308 ? 12.833 2.636 -17.278 1.00 97.56 308 HIS A O 1
ATOM 2443 N N . ARG A 1 309 ? 13.174 2.092 -19.420 1.00 96.19 309 ARG A N 1
ATOM 2444 C CA . ARG A 1 309 ? 13.288 0.658 -19.144 1.00 96.19 309 ARG A CA 1
ATOM 2445 C C . ARG A 1 309 ? 14.744 0.347 -18.828 1.00 96.19 309 ARG A C 1
ATOM 2447 O O . ARG A 1 309 ? 15.616 0.690 -19.626 1.00 96.19 309 ARG A O 1
ATOM 2454 N N . TYR A 1 310 ? 14.992 -0.328 -17.715 1.00 95.00 310 TYR A N 1
ATOM 2455 C CA . TYR A 1 310 ? 16.328 -0.780 -17.351 1.00 95.00 310 TYR A CA 1
ATOM 2456 C C . TYR A 1 310 ? 16.225 -1.971 -16.404 1.00 95.00 310 TYR A C 1
ATOM 2458 O O . TYR A 1 310 ? 15.578 -1.875 -15.367 1.00 95.00 310 TYR A O 1
ATOM 2466 N N . ASP A 1 311 ? 16.853 -3.081 -16.785 1.00 90.75 311 ASP A N 1
ATOM 2467 C CA . ASP A 1 311 ? 16.760 -4.368 -16.095 1.00 90.75 311 ASP A CA 1
ATOM 2468 C C . ASP A 1 311 ? 18.161 -4.740 -15.533 1.00 90.75 311 ASP A C 1
ATOM 2470 O O . ASP A 1 311 ? 18.868 -5.541 -16.150 1.00 90.75 311 ASP A O 1
ATOM 2474 N N . PRO A 1 312 ? 18.639 -4.086 -14.445 1.00 88.50 312 PRO A N 1
ATOM 2475 C CA . PRO A 1 312 ? 19.954 -4.358 -13.851 1.00 88.50 312 PRO A CA 1
ATOM 2476 C C . PRO A 1 312 ? 20.001 -5.718 -13.137 1.00 88.50 312 PRO A C 1
ATOM 2478 O O . PRO A 1 312 ? 18.976 -6.367 -12.930 1.00 88.50 312 PRO A O 1
ATOM 2481 N N . GLN A 1 313 ? 21.191 -6.137 -12.691 1.00 84.25 313 GLN A N 1
ATOM 2482 C CA . GLN A 1 313 ? 21.310 -7.274 -11.773 1.00 84.25 313 GLN A CA 1
ATOM 2483 C C . GLN A 1 313 ? 20.468 -7.021 -10.511 1.00 84.25 313 GLN A C 1
ATOM 2485 O O . GLN A 1 313 ? 20.476 -5.921 -9.958 1.00 84.25 313 GLN A O 1
ATOM 2490 N N . LEU A 1 314 ? 19.719 -8.033 -10.063 1.00 79.00 314 LEU A N 1
ATOM 2491 C CA . LEU A 1 314 ? 18.862 -7.889 -8.890 1.00 79.00 314 LEU A CA 1
ATOM 2492 C C . LEU A 1 314 ? 19.680 -7.743 -7.606 1.00 79.00 314 LEU A C 1
ATOM 2494 O O . LEU A 1 314 ? 20.587 -8.530 -7.340 1.00 79.00 314 LEU A O 1
ATOM 2498 N N . GLY A 1 315 ? 19.258 -6.799 -6.764 1.00 77.62 315 GLY A N 1
ATOM 2499 C CA . GLY A 1 315 ? 19.570 -6.827 -5.338 1.00 77.62 315 GLY A CA 1
ATOM 2500 C C . GLY A 1 315 ? 18.777 -7.912 -4.598 1.00 77.62 315 GLY A C 1
ATOM 2501 O O . GLY A 1 315 ? 18.068 -8.719 -5.196 1.00 77.62 315 GLY A O 1
ATOM 2502 N N . SER A 1 316 ? 18.846 -7.909 -3.267 1.00 76.81 316 SER A N 1
ATOM 2503 C CA . SER A 1 316 ? 18.186 -8.923 -2.432 1.00 76.81 316 SER A CA 1
ATOM 2504 C C . SER A 1 316 ? 16.671 -8.724 -2.270 1.00 76.81 316 SER A C 1
ATOM 2506 O O . SER A 1 316 ? 15.941 -9.710 -2.215 1.00 76.81 316 SER A O 1
ATOM 2508 N N . SER A 1 317 ? 16.171 -7.478 -2.236 1.00 83.19 317 SER A N 1
ATOM 2509 C CA . SER A 1 317 ? 14.734 -7.176 -2.021 1.00 83.19 317 SER A CA 1
ATOM 2510 C C . SER A 1 317 ? 13.771 -7.960 -2.905 1.00 83.19 317 SER A C 1
ATOM 2512 O O . SER A 1 317 ? 12.811 -8.536 -2.385 1.00 83.19 317 SER A O 1
ATOM 2514 N N . PRO A 1 318 ? 13.991 -7.996 -4.235 1.00 90.19 318 PRO A N 1
ATOM 2515 C CA . PRO A 1 318 ? 12.999 -8.531 -5.154 1.00 90.19 318 PRO A CA 1
ATOM 2516 C C . PRO A 1 318 ? 12.697 -10.003 -4.885 1.00 90.19 318 PRO A C 1
ATOM 2518 O O . PRO A 1 318 ? 11.564 -10.425 -5.092 1.00 90.19 318 PRO A O 1
ATOM 2521 N N . ALA A 1 319 ? 13.655 -10.768 -4.349 1.00 93.88 319 ALA A N 1
ATOM 2522 C CA . ALA A 1 319 ? 13.460 -12.169 -3.976 1.00 93.88 319 ALA A CA 1
ATOM 2523 C C . ALA A 1 319 ? 12.376 -12.371 -2.898 1.00 93.88 319 ALA A C 1
ATOM 2525 O O . ALA A 1 319 ? 11.730 -13.415 -2.873 1.00 93.88 319 ALA A O 1
ATOM 2526 N N . TYR A 1 320 ? 12.137 -11.374 -2.040 1.00 95.62 320 TYR A N 1
ATOM 2527 C CA . TYR A 1 320 ? 11.171 -11.466 -0.942 1.00 95.62 320 TYR A CA 1
ATOM 2528 C C . TYR A 1 320 ? 9.764 -11.041 -1.350 1.00 95.62 320 TYR A C 1
ATOM 2530 O O . TYR A 1 320 ? 8.792 -11.567 -0.813 1.00 95.62 320 TYR A O 1
ATOM 2538 N N . ILE A 1 321 ? 9.632 -10.083 -2.267 1.00 95.88 321 ILE A N 1
ATOM 2539 C CA . ILE A 1 321 ? 8.332 -9.478 -2.580 1.00 95.88 321 ILE A CA 1
ATOM 2540 C C . ILE A 1 321 ? 8.009 -9.633 -4.063 1.00 95.88 321 ILE A C 1
ATOM 2542 O O . ILE A 1 321 ? 7.115 -10.395 -4.432 1.00 95.88 321 ILE A O 1
ATOM 2546 N N . THR A 1 322 ? 8.742 -8.943 -4.931 1.00 96.62 322 THR A N 1
ATOM 2547 C CA . THR A 1 322 ? 8.364 -8.797 -6.340 1.00 96.62 322 THR A CA 1
ATOM 2548 C C . THR A 1 322 ? 8.477 -10.100 -7.143 1.00 96.62 322 THR A C 1
ATOM 2550 O O . THR A 1 322 ? 7.618 -10.375 -7.979 1.00 96.62 322 THR A O 1
ATOM 2553 N N . VAL A 1 323 ? 9.490 -10.937 -6.886 1.00 96.56 323 VAL A N 1
ATOM 2554 C CA . VAL A 1 323 ? 9.685 -12.242 -7.550 1.00 96.56 323 VAL A CA 1
ATOM 2555 C C . VAL A 1 323 ? 8.585 -13.242 -7.169 1.00 96.56 323 VAL A C 1
ATOM 2557 O O . VAL A 1 323 ? 7.978 -13.802 -8.083 1.00 96.56 323 VAL A O 1
ATOM 2560 N N . PRO A 1 324 ? 8.236 -13.447 -5.880 1.00 96.94 324 PRO A N 1
ATOM 2561 C CA . PRO A 1 324 ? 7.081 -14.267 -5.511 1.00 96.94 324 PRO A CA 1
ATOM 2562 C C . PRO A 1 324 ? 5.757 -13.806 -6.133 1.00 96.94 324 PRO A C 1
ATOM 2564 O O . PRO A 1 324 ? 4.917 -14.643 -6.460 1.00 96.94 324 PRO A O 1
ATOM 2567 N N . ILE A 1 325 ? 5.558 -12.496 -6.319 1.00 97.00 325 ILE A N 1
ATOM 2568 C CA . ILE A 1 325 ? 4.373 -11.957 -7.007 1.00 97.00 325 ILE A CA 1
ATOM 2569 C C . ILE A 1 325 ? 4.422 -12.307 -8.498 1.00 97.00 325 ILE A C 1
ATOM 2571 O O . ILE A 1 325 ? 3.445 -12.839 -9.028 1.00 97.00 325 ILE A O 1
ATOM 2575 N N . ALA A 1 326 ? 5.562 -12.091 -9.161 1.00 96.31 326 ALA A N 1
ATOM 2576 C CA . ALA A 1 326 ? 5.746 -12.442 -10.567 1.00 96.31 326 ALA A CA 1
ATOM 2577 C C . ALA A 1 326 ? 5.516 -13.940 -10.823 1.00 96.31 326 ALA A C 1
ATOM 2579 O O . ALA A 1 326 ? 4.818 -14.300 -11.765 1.00 96.31 326 ALA A O 1
ATOM 2580 N N . ASN A 1 327 ? 6.012 -14.809 -9.936 1.00 96.50 327 ASN A N 1
ATOM 2581 C CA . ASN A 1 327 ? 5.840 -16.266 -10.013 1.00 96.50 327 ASN A CA 1
ATOM 2582 C C . ASN A 1 327 ? 4.385 -16.738 -9.885 1.00 96.50 327 ASN A C 1
ATOM 2584 O O . ASN A 1 327 ? 4.089 -17.889 -10.187 1.00 96.50 327 ASN A O 1
ATOM 2588 N N . LYS A 1 328 ? 3.462 -15.858 -9.487 1.00 94.88 328 LYS A N 1
ATOM 2589 C CA . LYS A 1 328 ? 2.014 -16.108 -9.538 1.00 94.88 328 LYS A CA 1
ATOM 2590 C C . LYS A 1 328 ? 1.377 -15.658 -10.864 1.00 94.88 328 LYS A C 1
ATOM 2592 O O . LYS A 1 328 ? 0.160 -15.514 -10.929 1.00 94.88 328 LYS A O 1
ATOM 2597 N N . GLY A 1 329 ? 2.180 -15.375 -11.893 1.00 93.19 329 GLY A N 1
ATOM 2598 C CA . GLY A 1 329 ? 1.726 -14.907 -13.210 1.00 93.19 329 GLY A CA 1
ATOM 2599 C C . GLY A 1 329 ? 1.309 -13.431 -13.250 1.00 93.19 329 GLY A C 1
ATOM 2600 O O . GLY A 1 329 ? 0.755 -12.963 -14.244 1.00 93.19 329 GLY A O 1
ATOM 2601 N N . MET A 1 330 ? 1.549 -12.670 -12.178 1.00 95.31 330 MET A N 1
ATOM 2602 C CA . MET A 1 330 ? 1.163 -11.259 -12.107 1.00 95.31 330 MET A CA 1
ATOM 2603 C C . MET A 1 330 ? 2.219 -10.363 -12.765 1.00 95.31 330 MET A C 1
ATOM 2605 O O . MET A 1 330 ? 3.422 -10.518 -12.547 1.00 95.31 330 MET A O 1
ATOM 2609 N N . VAL A 1 331 ? 1.768 -9.364 -13.529 1.00 97.38 331 VAL A N 1
ATOM 2610 C CA . VAL A 1 331 ? 2.643 -8.313 -14.077 1.00 97.38 331 VAL A CA 1
ATOM 2611 C C . VAL A 1 331 ? 3.280 -7.556 -12.918 1.00 97.38 331 VAL A C 1
ATOM 2613 O O . VAL A 1 331 ? 2.566 -6.959 -12.115 1.00 97.38 331 VAL A O 1
ATOM 2616 N N . SER A 1 332 ? 4.609 -7.601 -12.831 1.00 97.56 332 SER A N 1
ATOM 2617 C CA . SER A 1 332 ? 5.348 -7.135 -11.656 1.00 97.56 332 SER A CA 1
ATOM 2618 C C . SER A 1 332 ? 6.548 -6.288 -12.065 1.00 97.56 332 SER A C 1
ATOM 2620 O O . SER A 1 332 ? 7.422 -6.737 -12.814 1.00 97.56 332 SER A O 1
ATOM 2622 N N . TYR A 1 333 ? 6.582 -5.060 -11.564 1.00 98.06 333 TYR A N 1
ATOM 2623 C CA . TYR A 1 333 ? 7.613 -4.069 -11.840 1.00 98.06 333 TYR A CA 1
ATOM 2624 C C . TYR A 1 333 ? 8.260 -3.590 -10.549 1.00 98.06 333 TYR A C 1
ATOM 2626 O O . TYR A 1 333 ? 7.593 -3.471 -9.525 1.00 98.06 333 TYR A O 1
ATOM 2634 N N . ILE A 1 334 ? 9.536 -3.239 -10.631 1.00 97.81 334 ILE A N 1
ATOM 2635 C CA . ILE A 1 334 ? 10.199 -2.377 -9.656 1.00 97.81 334 ILE A CA 1
ATOM 2636 C C . ILE A 1 334 ? 10.315 -1.007 -10.305 1.00 97.81 334 ILE A C 1
ATOM 2638 O O . ILE A 1 334 ? 10.832 -0.901 -11.419 1.00 97.81 334 ILE A O 1
ATOM 2642 N N . TYR A 1 335 ? 9.815 0.028 -9.641 1.00 98.19 335 TYR A N 1
ATOM 2643 C CA . TYR A 1 335 ? 9.998 1.409 -10.066 1.00 98.19 335 TYR A CA 1
ATOM 2644 C C . TYR A 1 335 ? 11.006 2.091 -9.149 1.00 98.19 335 TYR A C 1
ATOM 2646 O O . TYR A 1 335 ? 10.725 2.339 -7.979 1.00 98.19 335 TYR A O 1
ATOM 2654 N N . GLU A 1 336 ? 12.168 2.393 -9.712 1.00 97.31 336 GLU A N 1
ATOM 2655 C CA . GLU A 1 336 ? 13.304 2.995 -9.025 1.00 97.31 336 GLU A CA 1
ATOM 2656 C C . GLU A 1 336 ? 13.367 4.484 -9.337 1.00 97.31 336 GLU A C 1
ATOM 2658 O O . GLU A 1 336 ? 13.234 4.888 -10.499 1.00 97.31 336 GLU A O 1
ATOM 2663 N N . THR A 1 337 ? 13.595 5.306 -8.313 1.00 97.38 337 THR A N 1
ATOM 2664 C CA . THR A 1 337 ? 13.761 6.759 -8.455 1.00 97.38 337 THR A CA 1
ATOM 2665 C C . THR A 1 337 ? 14.938 7.286 -7.645 1.00 97.38 337 THR A C 1
ATOM 2667 O O . THR A 1 337 ? 15.216 6.813 -6.553 1.00 97.38 337 THR A O 1
ATOM 2670 N N . GLU A 1 338 ? 15.648 8.282 -8.159 1.00 96.50 338 GLU A N 1
ATOM 2671 C CA . GLU A 1 338 ? 16.814 8.829 -7.471 1.00 96.50 338 GLU A CA 1
ATOM 2672 C C . GLU A 1 338 ? 16.448 9.446 -6.114 1.00 96.50 338 GLU A C 1
ATOM 2674 O O . GLU A 1 338 ? 15.558 10.301 -6.007 1.00 96.50 338 GLU A O 1
ATOM 2679 N N . SER A 1 339 ? 17.182 9.040 -5.077 1.00 95.94 339 SER A N 1
ATOM 2680 C CA . SER A 1 339 ? 16.932 9.453 -3.697 1.00 95.94 339 SER A CA 1
ATOM 2681 C C . SER A 1 339 ? 17.183 10.940 -3.459 1.00 95.94 339 SER A C 1
ATOM 2683 O O . SER A 1 339 ? 16.508 11.550 -2.629 1.00 95.94 339 SER A O 1
ATOM 2685 N N . ASN A 1 340 ? 18.094 11.542 -4.227 1.00 95.88 340 ASN A N 1
ATOM 2686 C CA . ASN A 1 340 ? 18.509 12.941 -4.090 1.00 95.88 340 ASN A CA 1
ATOM 2687 C C . ASN A 1 340 ? 17.518 13.948 -4.690 1.00 95.88 340 ASN A C 1
ATOM 2689 O O . ASN A 1 340 ? 17.682 15.156 -4.515 1.00 95.88 340 ASN A O 1
ATOM 2693 N N . TYR A 1 341 ? 16.475 13.497 -5.392 1.00 96.94 341 TYR A N 1
ATOM 2694 C CA . TYR A 1 341 ? 15.442 14.416 -5.857 1.00 96.94 341 TYR A CA 1
ATOM 2695 C C . TYR A 1 341 ? 14.744 15.118 -4.691 1.00 96.94 341 TYR A C 1
ATOM 2697 O O . TYR A 1 341 ? 14.362 14.498 -3.699 1.00 96.94 341 TYR A O 1
ATOM 2705 N N . SER A 1 342 ? 14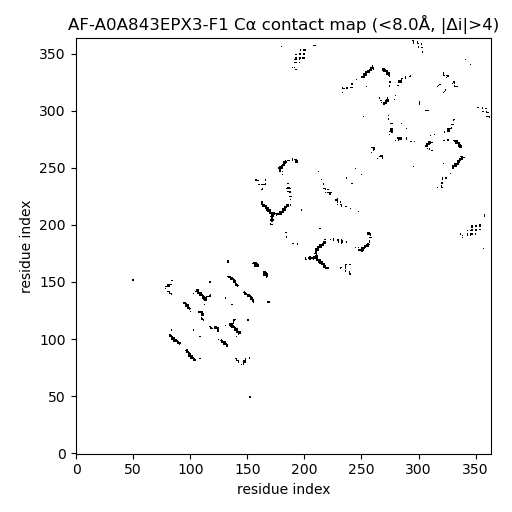.488 16.419 -4.854 1.00 98.12 342 SER A N 1
ATOM 2706 C CA . SER A 1 342 ? 13.661 17.165 -3.905 1.00 98.12 342 SER A CA 1
ATOM 2707 C C . SER A 1 342 ? 12.267 16.543 -3.795 1.00 98.12 342 SER A C 1
ATOM 2709 O O . SER A 1 342 ? 11.746 15.962 -4.754 1.00 98.12 342 SER A O 1
ATOM 2711 N N . GLN A 1 343 ? 11.604 16.724 -2.653 1.00 97.94 343 GLN A N 1
ATOM 2712 C CA . GLN A 1 343 ? 10.257 16.180 -2.478 1.00 97.94 343 GLN A CA 1
ATOM 2713 C C . GLN A 1 343 ? 9.233 16.732 -3.478 1.00 97.94 343 GLN A C 1
ATOM 2715 O O . GLN A 1 343 ? 8.327 16.018 -3.905 1.00 97.94 343 GLN A O 1
ATOM 2720 N N . LYS A 1 344 ? 9.398 17.983 -3.927 1.00 98.38 344 LYS A N 1
ATOM 2721 C CA . LYS A 1 344 ? 8.575 18.563 -5.000 1.00 98.38 344 LYS A CA 1
ATOM 2722 C C . LYS A 1 344 ? 8.751 17.788 -6.311 1.00 98.38 344 LYS A C 1
ATOM 2724 O O . LYS A 1 344 ? 7.766 17.474 -6.982 1.00 98.38 344 LYS A O 1
ATOM 2729 N N . THR A 1 345 ? 9.990 17.448 -6.654 1.00 98.25 345 THR A N 1
ATOM 2730 C CA . THR A 1 345 ? 10.316 16.646 -7.837 1.00 98.25 345 THR A CA 1
ATOM 2731 C C . THR A 1 345 ? 9.777 15.221 -7.707 1.00 98.25 345 THR A C 1
ATOM 2733 O O . THR A 1 345 ? 9.118 14.738 -8.631 1.00 98.25 345 THR A O 1
ATOM 2736 N N . LYS A 1 346 ? 9.957 14.577 -6.544 1.00 98.44 346 LYS A N 1
ATOM 2737 C CA . LYS A 1 346 ? 9.393 13.247 -6.263 1.00 98.44 346 LYS A CA 1
ATOM 2738 C C . LYS A 1 346 ? 7.868 13.246 -6.394 1.00 98.44 346 LYS A C 1
ATOM 2740 O O . LYS A 1 346 ? 7.324 12.394 -7.092 1.00 98.44 346 LYS A O 1
ATOM 2745 N N . GLN A 1 347 ? 7.182 14.253 -5.847 1.00 98.69 347 GLN A N 1
ATOM 2746 C CA . GLN A 1 347 ? 5.732 14.415 -6.007 1.00 98.69 347 GLN A CA 1
ATOM 2747 C C . GLN A 1 347 ? 5.310 14.567 -7.473 1.00 98.69 347 GLN A C 1
ATOM 2749 O O . GLN A 1 347 ? 4.327 13.957 -7.888 1.00 98.69 347 GLN A O 1
ATOM 2754 N N . SER A 1 348 ? 6.046 15.347 -8.270 1.00 98.50 348 SER A N 1
ATOM 2755 C CA . SER A 1 348 ? 5.764 15.507 -9.704 1.00 98.50 348 SER A CA 1
ATOM 2756 C C . SER A 1 348 ? 5.862 14.176 -10.457 1.00 98.50 348 SER A C 1
ATOM 2758 O O . SER A 1 348 ? 4.978 13.845 -11.250 1.00 98.50 348 SER A O 1
ATOM 2760 N N . TYR A 1 349 ? 6.897 13.376 -10.184 1.00 98.44 349 TYR A N 1
ATOM 2761 C CA . TYR A 1 349 ? 7.050 12.056 -10.799 1.00 98.44 349 TYR A CA 1
ATOM 2762 C C . TYR A 1 349 ? 6.012 11.047 -10.306 1.00 98.44 349 TYR A C 1
ATOM 2764 O O . TYR A 1 349 ? 5.456 10.323 -11.129 1.00 98.44 349 TYR A O 1
ATOM 2772 N N . ALA A 1 350 ? 5.686 11.037 -9.013 1.00 98.62 350 ALA A N 1
ATOM 2773 C CA . ALA A 1 350 ? 4.614 10.208 -8.468 1.00 98.62 350 ALA A CA 1
ATOM 2774 C C . ALA A 1 350 ? 3.266 10.510 -9.145 1.00 98.62 350 ALA A C 1
ATOM 2776 O O . ALA A 1 350 ? 2.590 9.598 -9.617 1.00 98.62 350 ALA A O 1
ATOM 2777 N N . ASP A 1 351 ? 2.906 11.790 -9.279 1.00 98.50 351 ASP A N 1
ATOM 2778 C CA . ASP A 1 351 ? 1.668 12.220 -9.935 1.00 98.50 351 ASP A CA 1
ATOM 2779 C C . ASP A 1 351 ? 1.606 11.782 -11.408 1.00 98.50 351 ASP A C 1
ATOM 2781 O O . ASP A 1 351 ? 0.558 11.316 -11.869 1.00 98.50 351 ASP A O 1
ATOM 2785 N N . LYS A 1 352 ? 2.718 11.916 -12.148 1.00 98.50 352 LYS A N 1
ATOM 2786 C CA . LYS A 1 352 ? 2.825 11.462 -13.546 1.00 98.50 352 LYS A CA 1
ATOM 2787 C C . LYS A 1 352 ? 2.730 9.940 -13.651 1.00 98.50 352 LYS A C 1
ATOM 2789 O O . LYS A 1 352 ? 2.037 9.442 -14.536 1.00 98.50 352 LYS A O 1
ATOM 2794 N N . TYR A 1 353 ? 3.380 9.215 -12.745 1.00 98.69 353 TYR A N 1
ATOM 2795 C CA . TYR A 1 353 ? 3.377 7.757 -12.728 1.00 98.69 353 TYR A CA 1
ATOM 2796 C C . TYR A 1 353 ? 1.987 7.188 -12.418 1.00 98.69 353 TYR A C 1
ATOM 2798 O O . TYR A 1 353 ? 1.487 6.355 -13.171 1.00 98.69 353 TYR A O 1
ATOM 2806 N N . ILE A 1 354 ? 1.306 7.715 -11.394 1.00 98.75 354 ILE A N 1
ATOM 2807 C CA . ILE A 1 354 ? -0.079 7.346 -11.054 1.00 98.75 354 ILE A CA 1
ATOM 2808 C C . ILE A 1 354 ? -1.014 7.607 -12.243 1.00 98.75 354 ILE A C 1
ATOM 2810 O O . ILE A 1 354 ? -1.811 6.743 -12.603 1.00 98.75 354 ILE A O 1
ATOM 2814 N N . LYS A 1 355 ? -0.887 8.768 -12.905 1.00 98.44 355 LYS A N 1
ATOM 2815 C CA . LYS A 1 355 ? -1.682 9.097 -14.102 1.00 98.44 355 LYS A CA 1
ATOM 2816 C C . LYS A 1 355 ? -1.427 8.117 -15.251 1.00 98.44 355 LYS A C 1
ATOM 2818 O O . LYS A 1 355 ? -2.362 7.757 -15.962 1.00 98.44 355 LYS A O 1
ATOM 2823 N N . ALA A 1 356 ? -0.181 7.696 -15.451 1.00 98.44 356 ALA A N 1
ATOM 2824 C CA . ALA A 1 356 ? 0.167 6.725 -16.482 1.00 98.44 356 ALA A CA 1
ATOM 2825 C C . ALA A 1 356 ? -0.409 5.332 -16.168 1.00 98.44 356 ALA A C 1
ATOM 2827 O O . ALA A 1 356 ? -0.985 4.702 -17.054 1.00 98.44 356 ALA A O 1
ATOM 2828 N N . LEU A 1 357 ? -0.340 4.891 -14.908 1.00 98.31 357 LEU A N 1
ATOM 2829 C CA . LEU A 1 357 ? -0.948 3.639 -14.442 1.00 98.31 357 LEU A CA 1
ATOM 2830 C C . LEU A 1 357 ? -2.479 3.632 -14.566 1.00 98.31 357 LEU A C 1
ATOM 2832 O O . LEU A 1 357 ? -3.057 2.616 -14.942 1.00 98.31 357 LEU A O 1
ATOM 2836 N N . ASP A 1 358 ? -3.146 4.758 -14.309 1.00 98.12 358 ASP A N 1
ATOM 2837 C CA . ASP A 1 358 ? -4.605 4.853 -14.471 1.00 98.12 358 ASP A CA 1
ATOM 2838 C C . ASP A 1 358 ? -5.028 4.708 -15.946 1.00 98.12 358 ASP A C 1
ATOM 2840 O O . ASP A 1 358 ? -6.065 4.121 -16.270 1.00 98.12 358 ASP A O 1
ATOM 2844 N N . LYS A 1 359 ? -4.179 5.179 -16.867 1.00 97.00 359 LYS A N 1
ATOM 2845 C CA . LYS A 1 359 ? -4.450 5.182 -18.311 1.00 97.00 359 LYS A CA 1
ATOM 2846 C C . LYS A 1 359 ? -3.987 3.927 -19.054 1.00 97.00 359 LYS A C 1
ATOM 2848 O O . LYS A 1 359 ? -4.584 3.589 -20.071 1.00 97.00 359 LYS A O 1
ATOM 2853 N N . VAL A 1 360 ? -2.950 3.223 -18.593 1.00 95.62 360 VAL A N 1
ATOM 2854 C CA . VAL A 1 360 ? -2.301 2.144 -19.368 1.00 95.62 360 VAL A CA 1
ATOM 2855 C C . VAL A 1 360 ? -3.215 0.932 -19.597 1.00 95.62 360 VAL A C 1
ATOM 2857 O O . VAL A 1 360 ? -3.437 0.111 -18.714 1.00 95.62 360 VAL A O 1
ATOM 2860 N N . SER A 1 361 ? -3.793 0.785 -20.786 1.00 88.12 361 SER A N 1
ATOM 2861 C CA . SER A 1 361 ? -4.683 -0.342 -21.121 1.00 88.12 361 SER A CA 1
ATOM 2862 C C . SER A 1 361 ? -3.989 -1.372 -22.011 1.00 88.12 361 SER A C 1
ATOM 2864 O O . SER A 1 361 ? -3.029 -1.026 -22.697 1.00 88.12 361 SER A O 1
ATOM 2866 N N . LEU A 1 362 ? -4.491 -2.613 -22.040 1.00 83.44 362 LEU A N 1
ATOM 2867 C CA . LEU A 1 362 ? -4.193 -3.589 -23.104 1.00 83.44 362 LEU A CA 1
ATOM 2868 C C . LEU A 1 362 ? -5.180 -3.516 -24.273 1.00 83.44 362 LEU A C 1
ATOM 2870 O O . LEU A 1 362 ? -4.831 -3.953 -25.367 1.00 83.44 362 LEU A O 1
ATOM 2874 N N . SER A 1 363 ? -6.366 -2.933 -24.067 1.00 72.31 363 SER A N 1
ATOM 2875 C CA . SER A 1 363 ? -7.291 -2.631 -25.166 1.00 72.31 363 SER A CA 1
ATOM 2876 C C . SER A 1 363 ? -6.643 -1.621 -26.113 1.00 72.31 363 SER A C 1
ATOM 2878 O O . SER A 1 363 ? -5.908 -0.742 -25.650 1.00 72.31 363 SER A O 1
ATOM 2880 N N . ILE A 1 364 ? -6.820 -1.820 -27.419 1.00 47.12 364 ILE A N 1
ATOM 2881 C CA . ILE A 1 364 ? -6.406 -0.854 -28.446 1.00 47.12 364 ILE A CA 1
ATOM 2882 C C . ILE A 1 364 ? -7.238 0.415 -28.286 1.00 47.12 364 ILE A C 1
ATOM 2884 O O . ILE A 1 364 ? -8.434 0.267 -27.942 1.00 47.12 364 ILE A O 1
#

Secondary structure (DSSP, 8-state):
---HHHHHHHHHHHHHHHHHHHHHHHHHHHHHHHHHHHTTTTS----PPPPPP-----------------S-------PPPPPEEEEEEEEEETTEEEEEEEESSSEEEEEESBSSPP-TTSEE--S-EEEETTPBEEEEEEETTS-BPPPEEE--EEEEETTEEEEEEEEE-TT-S-EEEEEE-SSGGGHHHHHHHHHHHHHHTTT-SSEEEEEEEEE-SSTT-HHHHHHHHHHHHHHHHHHHHHHH--SEEEEEEEE-GGGGT-S-SEEEEE--TTT-TT----HHHHHHHHHHHHHHHHH-TTSEE--PPP-SHHHHTHHHHHTTT--EEEEEEETTS-HHHHHHHHHHHHHHHHH--S--

Foldseek 3Di:
DPDPVVVVVVVVVVVVVVVVVVVVVVVVVVVVVVVVVVVPPPDDDDDDDWDDDDDDDDDDDDDDDDDDDDDDDPPPPPDDAKDKDFPDWDDPDPFKIWTDMDIPAAFWKFKDFQPDATDPPHDTPPDIDIHGFPTKIWMWTAHPVGHIDDITIDAAWQDDDPFWTKHKGKAADPVALAEEEEEDALFVLFCLLVVLLVVLRVVCRHPFHHIYIYTYTDTDPPNVDRVVSNVSSLQNQLVRPLVPVVVSVHQAYEYEGEDQDVVVVHPDQKAKAWDACPQDVLADADPVLVVSLVLLRVQLCVLVVVYYYDHDDDDDRCVRHQRSNRNVSHNGIYIYHHSPDDSVVSNVNSNSSSVSSSPRDPPD